Protein AF-A0A6V8NYN4-F1 (afdb_monomer_lite)

pLDDT: mean 95.5, std 3.76, range [72.06, 98.56]

Sequence (202 aa):
TLNSMEKDVPVEEIAAGVKRVAEAVNVPVVVFGLGEKEKDAAVLPVVAKMCSGLNLLIGPILKENHQEIATVALEHGHAIIAQISMDINLAKDLNIRLGKYFPVDRVIIDPLTCVAGYGLEYAYSTMERIRLAAIVHDDKTLQSPLIAKVGKEAWKTKEAIQDVGKGIVWEAATAFSLLLSGADIVTMRHPESLQRVKAMIS

Organism: NCBI:txid2754717

Foldseek 3Di:
DQCCLVPPDDLLVSLVVLLVVLVVDPDAAEEEDDPDQPSCLVRQLSNLVSNAPSQHEYDDAEPVNNVSNQVSNVVRNYAYEDEAQLDPVRLLVSLVVCVVPHDSQRYEYEPDADFPPGCLVSNLVSLLVLVCCCPVVVPPSSVHAYEHAQAVRLCVDPQCVVDVVSSLVRSLVSQLSNVVSGHPYYDHDDVSSVVSNVVVVD

InterPro domains:
  IPR011005 Dihydropteroate synthase-like superfamily [G3DSA:3.20.20.20] (1-202)
  IPR011005 Dihydropteroate synthase-like superfamily [SSF51717] (12-136)
  IPR016041 CO dehydrogenase/acetyl-CoA synthase delta subunit, TIM barrel [PF03599] (9-191)
  IPR051069 Acetyl-CoA decarbonylase/synthase complex subunit [PTHR36214] (8-199)

Structure (mmCIF, N/CA/C/O backbone):
data_AF-A0A6V8NYN4-F1
#
_entry.id   AF-A0A6V8NYN4-F1
#
loop_
_atom_site.group_PDB
_atom_site.id
_atom_site.type_symbol
_atom_site.label_atom_id
_atom_site.label_alt_id
_atom_site.label_comp_id
_atom_site.label_asym_id
_atom_site.label_entity_id
_atom_site.label_seq_id
_atom_site.pdbx_PDB_ins_code
_atom_site.Cartn_x
_atom_site.Cartn_y
_atom_site.Cartn_z
_atom_site.occupancy
_atom_site.B_iso_or_equiv
_atom_site.auth_seq_id
_atom_site.auth_comp_id
_atom_site.auth_asym_id
_atom_site.auth_atom_id
_atom_site.pdbx_PDB_model_num
ATOM 1 N N . THR A 1 1 ? -0.450 3.960 -8.756 1.00 82.50 1 THR A N 1
ATOM 2 C CA . THR A 1 1 ? 0.295 5.125 -8.239 1.00 82.50 1 THR A CA 1
ATOM 3 C C . THR A 1 1 ? 0.038 6.329 -9.113 1.00 82.50 1 THR A C 1
ATOM 5 O O . THR A 1 1 ? 0.122 6.193 -10.329 1.00 82.50 1 THR A O 1
ATOM 8 N N . LEU A 1 2 ? -0.262 7.477 -8.514 1.00 87.00 2 LEU A N 1
ATOM 9 C CA . LEU A 1 2 ? -0.599 8.732 -9.183 1.00 87.00 2 LEU A CA 1
ATOM 10 C C . LEU A 1 2 ? 0.661 9.494 -9.622 1.00 87.00 2 LEU A C 1
ATOM 12 O O . LEU A 1 2 ? 0.954 10.574 -9.128 1.00 87.00 2 LEU A O 1
ATOM 16 N N . ASN A 1 3 ? 1.421 8.950 -10.577 1.00 84.31 3 ASN A N 1
ATOM 17 C CA . ASN A 1 3 ? 2.614 9.638 -11.104 1.00 84.31 3 ASN A CA 1
ATOM 18 C C . ASN A 1 3 ? 2.276 10.984 -11.786 1.00 84.31 3 ASN A C 1
ATOM 20 O O . ASN A 1 3 ? 3.162 11.794 -12.023 1.00 84.31 3 ASN A O 1
ATOM 24 N N . SER A 1 4 ? 1.005 11.242 -12.115 1.00 72.06 4 SER A N 1
ATOM 25 C CA . SER A 1 4 ? 0.540 12.550 -12.595 1.00 72.06 4 SER A CA 1
ATOM 26 C C . SER A 1 4 ? 0.748 13.672 -11.577 1.00 72.06 4 SER A C 1
ATOM 28 O O . SER A 1 4 ? 0.829 14.815 -11.992 1.00 72.06 4 SER A O 1
ATOM 30 N N . MET A 1 5 ? 0.890 13.356 -10.284 1.00 83.56 5 MET A N 1
ATOM 31 C CA . MET A 1 5 ? 1.208 14.322 -9.223 1.00 83.56 5 MET A CA 1
ATOM 32 C C . MET A 1 5 ? 2.648 14.859 -9.294 1.00 83.56 5 MET A C 1
ATOM 34 O O . MET A 1 5 ? 2.973 15.838 -8.633 1.00 83.56 5 MET A O 1
ATOM 38 N N . GLU A 1 6 ? 3.531 14.212 -10.063 1.00 79.12 6 GLU A N 1
ATOM 39 C CA . GLU A 1 6 ? 4.882 14.720 -10.357 1.00 79.12 6 GLU A CA 1
ATOM 40 C C . GLU A 1 6 ? 4.869 15.739 -11.511 1.00 79.12 6 GLU A C 1
ATOM 42 O O . GLU A 1 6 ? 5.901 16.309 -11.852 1.00 79.12 6 GLU A O 1
ATOM 47 N N . LYS A 1 7 ? 3.705 15.945 -12.134 1.00 80.50 7 LYS A N 1
ATOM 48 C CA . LYS A 1 7 ? 3.470 16.894 -13.220 1.00 80.50 7 LYS A CA 1
ATOM 49 C C . LYS A 1 7 ? 2.516 17.977 -12.714 1.00 80.50 7 LYS A C 1
ATOM 51 O O . LYS A 1 7 ? 1.724 17.714 -11.813 1.00 80.50 7 LYS A O 1
ATOM 56 N N . ASP A 1 8 ? 2.523 19.148 -13.345 1.00 83.50 8 ASP A N 1
ATOM 57 C CA . ASP A 1 8 ? 1.596 20.252 -13.038 1.00 83.50 8 ASP A CA 1
ATOM 58 C C . ASP A 1 8 ? 0.170 19.979 -13.568 1.00 83.50 8 ASP A C 1
ATOM 60 O O . ASP A 1 8 ? -0.433 20.796 -14.262 1.00 83.50 8 ASP A O 1
ATOM 64 N N . VAL A 1 9 ? -0.362 18.782 -13.302 1.00 90.19 9 VAL A N 1
ATOM 65 C CA . VAL A 1 9 ? -1.726 18.381 -13.662 1.00 90.19 9 VAL A CA 1
ATOM 66 C C . VAL A 1 9 ? -2.675 18.828 -12.544 1.00 90.19 9 VAL A C 1
ATOM 68 O O . VAL A 1 9 ? -2.411 18.512 -11.381 1.00 90.19 9 VAL A O 1
ATOM 71 N N . PRO A 1 10 ? -3.790 19.516 -12.856 1.00 94.31 10 PRO A N 1
ATOM 72 C CA . PRO A 1 10 ? -4.772 19.929 -11.856 1.00 94.31 10 PRO A CA 1
ATOM 73 C C . PRO A 1 10 ? -5.309 18.756 -11.028 1.00 94.31 10 PRO A C 1
ATOM 75 O O . PRO A 1 10 ? -5.573 17.671 -11.554 1.00 94.31 10 PRO A O 1
ATOM 78 N N . VAL A 1 11 ? -5.523 18.978 -9.731 1.00 95.12 11 VAL A N 1
ATOM 79 C CA . VAL A 1 11 ? -5.952 17.935 -8.782 1.00 95.12 11 VAL A CA 1
ATOM 80 C C . VAL A 1 11 ? -7.276 17.292 -9.206 1.00 95.12 11 VAL A C 1
ATOM 82 O O . VAL A 1 11 ? -7.437 16.072 -9.137 1.00 95.12 11 VAL A O 1
ATOM 85 N N . GLU A 1 12 ? -8.209 18.094 -9.707 1.00 95.88 12 GLU A N 1
ATOM 86 C CA . GLU A 1 12 ? -9.513 17.655 -10.196 1.00 95.88 12 GLU A CA 1
ATOM 87 C C . GLU A 1 12 ? -9.386 16.745 -11.420 1.00 95.88 12 GLU A C 1
ATOM 89 O O . GLU A 1 12 ? -10.145 15.785 -11.557 1.00 95.88 12 GLU A O 1
ATOM 94 N N . GLU A 1 13 ? -8.408 17.002 -12.292 1.00 96.00 13 GLU A N 1
ATOM 95 C CA . GLU A 1 13 ? -8.138 16.158 -13.455 1.00 96.00 13 GLU A CA 1
ATOM 96 C C . GLU A 1 13 ? -7.560 14.804 -13.024 1.00 96.00 13 GLU A C 1
ATOM 98 O O . GLU A 1 13 ? -7.972 13.758 -13.538 1.00 96.00 13 GLU A O 1
ATOM 103 N N . ILE A 1 14 ? -6.671 14.799 -12.022 1.00 95.88 14 ILE A N 1
ATOM 104 C CA . ILE A 1 14 ? -6.152 13.564 -11.419 1.00 95.88 14 ILE A CA 1
ATOM 105 C C . ILE A 1 14 ? -7.307 12.746 -10.828 1.00 95.88 14 ILE A C 1
ATOM 107 O O . ILE A 1 14 ? -7.437 11.557 -11.134 1.00 95.88 14 ILE A O 1
ATOM 111 N N . ALA A 1 15 ? -8.178 13.374 -10.034 1.00 97.06 15 ALA A N 1
ATOM 112 C CA . ALA A 1 15 ? -9.335 12.718 -9.429 1.00 97.06 15 ALA A CA 1
ATOM 113 C C . ALA A 1 15 ? -10.321 12.179 -10.479 1.00 97.06 15 ALA A C 1
ATOM 115 O O . ALA A 1 15 ? -10.773 11.036 -10.370 1.00 97.06 15 ALA A O 1
ATOM 116 N N . ALA A 1 16 ? -10.584 12.940 -11.545 1.00 97.44 16 ALA A N 1
ATOM 117 C CA . ALA A 1 16 ? -11.429 12.495 -12.651 1.00 97.44 16 ALA A CA 1
ATOM 118 C C . ALA A 1 16 ? -10.808 11.306 -13.399 1.00 97.44 16 ALA A C 1
ATOM 120 O O . ALA A 1 16 ? -11.515 10.391 -13.826 1.00 97.44 16 ALA A O 1
ATOM 121 N N . GLY A 1 17 ? -9.480 11.281 -13.542 1.00 97.25 17 GLY A N 1
ATOM 122 C CA . GLY A 1 17 ? -8.742 10.133 -14.061 1.00 97.25 17 GLY A CA 1
ATOM 123 C C . GLY A 1 17 ? -8.937 8.878 -13.210 1.00 97.25 17 GLY A C 1
ATOM 124 O O . GLY A 1 17 ? -9.256 7.821 -13.753 1.00 97.25 17 GLY A O 1
ATOM 125 N N . VAL A 1 18 ? -8.810 9.001 -11.885 1.00 97.69 18 VAL A N 1
ATOM 126 C CA . VAL A 1 18 ? -9.034 7.885 -10.953 1.00 97.69 18 VAL A CA 1
ATOM 127 C C . VAL A 1 18 ? -10.463 7.367 -11.048 1.00 97.69 18 VAL A C 1
ATOM 129 O O . VAL A 1 18 ? -10.653 6.162 -11.200 1.00 97.69 18 VAL A O 1
ATOM 132 N N . LYS A 1 19 ? -11.456 8.262 -11.022 1.00 97.94 19 LYS A N 1
ATOM 133 C CA . LYS A 1 19 ? -12.869 7.885 -11.116 1.00 97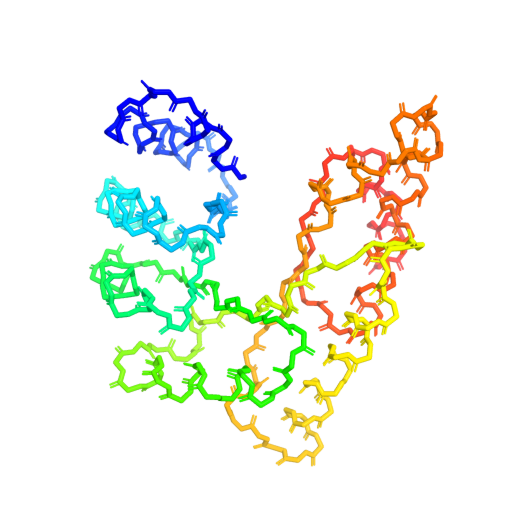.94 19 LYS A CA 1
ATOM 134 C C . LYS A 1 19 ? -13.165 7.111 -12.398 1.00 97.94 19 LYS A C 1
ATOM 136 O O . LYS A 1 19 ? -13.749 6.036 -12.330 1.00 97.94 19 LYS A O 1
ATOM 141 N N . ARG A 1 20 ? -12.685 7.602 -13.548 1.00 98.06 20 ARG A N 1
ATOM 142 C CA . ARG A 1 20 ? -12.846 6.906 -14.835 1.00 98.06 20 ARG A CA 1
ATOM 143 C C . ARG A 1 20 ? -12.284 5.488 -14.802 1.00 98.06 20 ARG A C 1
ATOM 145 O O . ARG A 1 20 ? -12.909 4.586 -15.342 1.00 98.06 20 ARG A O 1
ATOM 152 N N . VAL A 1 21 ? -11.115 5.284 -14.190 1.00 97.44 21 VAL A N 1
ATOM 153 C CA . VAL A 1 21 ? -10.529 3.941 -14.057 1.00 97.44 21 VAL A CA 1
ATOM 154 C C . VAL A 1 21 ? -11.367 3.075 -13.121 1.00 97.44 21 VAL A C 1
ATOM 156 O O . VAL A 1 21 ? -11.656 1.936 -13.470 1.00 97.44 21 VAL A O 1
ATOM 159 N N . ALA A 1 22 ? -11.771 3.607 -11.966 1.00 97.56 22 ALA A N 1
ATOM 160 C CA . ALA A 1 22 ? -12.555 2.876 -10.975 1.00 97.56 22 ALA A CA 1
ATOM 161 C C . ALA A 1 22 ? -13.931 2.439 -11.499 1.00 97.56 22 ALA A C 1
ATOM 163 O O . ALA A 1 22 ? -14.360 1.331 -11.209 1.00 97.56 22 ALA A O 1
ATOM 164 N N . GLU A 1 23 ? -14.592 3.268 -12.309 1.00 97.38 23 GLU A N 1
ATOM 165 C CA . GLU A 1 23 ? -15.882 2.942 -12.932 1.00 97.38 23 GLU A CA 1
ATOM 166 C C . GLU A 1 23 ? -15.749 2.006 -14.147 1.00 97.38 23 GLU A C 1
ATOM 168 O O . GLU A 1 23 ? -16.717 1.355 -14.532 1.00 97.38 23 GLU A O 1
ATOM 173 N N . ALA A 1 24 ? -14.564 1.917 -14.760 1.00 98.12 24 ALA A N 1
ATOM 174 C CA . ALA A 1 24 ? -14.334 1.103 -15.956 1.00 98.12 24 ALA A CA 1
ATOM 175 C C . ALA A 1 24 ? -13.976 -0.364 -15.662 1.00 98.12 24 ALA A C 1
ATOM 177 O O . ALA A 1 24 ? -13.947 -1.178 -16.588 1.00 98.12 24 ALA A O 1
ATOM 178 N N . VAL A 1 25 ? -13.661 -0.714 -14.411 1.00 97.38 25 VAL A N 1
ATOM 179 C CA . VAL A 1 25 ? -13.199 -2.057 -14.036 1.00 97.38 25 VAL A CA 1
ATOM 180 C C . VAL A 1 25 ? -14.121 -2.708 -13.009 1.00 97.38 25 VAL A C 1
ATOM 182 O O . VAL A 1 25 ? -14.611 -2.065 -12.092 1.00 97.38 25 VAL A O 1
ATOM 185 N N . ASN A 1 26 ? -14.299 -4.025 -13.120 1.00 96.31 26 ASN A N 1
ATOM 186 C CA . ASN A 1 26 ? -15.135 -4.815 -12.204 1.00 96.31 26 ASN A CA 1
ATOM 187 C C . ASN A 1 26 ? -14.339 -5.418 -11.032 1.00 96.31 26 ASN A C 1
ATOM 189 O O . ASN A 1 26 ? -14.714 -6.453 -10.485 1.00 96.31 26 ASN A O 1
ATOM 193 N N . VAL A 1 27 ? -13.196 -4.825 -10.687 1.00 96.81 27 VAL A N 1
ATOM 194 C CA . VAL A 1 27 ? -12.309 -5.291 -9.611 1.00 96.81 27 VAL A CA 1
ATOM 195 C C . VAL A 1 27 ? -12.020 -4.146 -8.641 1.00 96.81 27 VAL A C 1
ATOM 197 O O . VAL A 1 27 ? -12.057 -2.989 -9.059 1.00 96.81 27 VAL A O 1
ATOM 200 N N . PRO A 1 28 ? -11.699 -4.429 -7.363 1.00 96.00 28 PRO A N 1
ATOM 201 C CA . PRO A 1 28 ? -11.307 -3.389 -6.418 1.00 96.00 28 PRO A CA 1
ATOM 202 C C . PRO A 1 28 ? -10.108 -2.577 -6.920 1.00 96.00 28 PRO A C 1
ATOM 204 O O . PRO A 1 28 ? -9.163 -3.130 -7.489 1.00 96.00 28 PRO A O 1
ATOM 207 N N . VAL A 1 29 ? -10.129 -1.266 -6.671 1.00 98.06 29 VAL A N 1
ATOM 208 C CA . VAL A 1 29 ? -9.075 -0.347 -7.111 1.00 98.06 29 VAL A CA 1
ATOM 209 C C . VAL A 1 29 ? -8.309 0.209 -5.919 1.00 98.06 29 VAL A C 1
ATOM 211 O O . VAL A 1 29 ? -8.880 0.752 -4.972 1.00 98.06 29 VAL A O 1
ATOM 214 N N . VAL A 1 30 ? -6.984 0.096 -6.009 1.00 98.00 30 VAL A N 1
ATOM 215 C CA . VAL A 1 30 ? -6.042 0.675 -5.052 1.00 98.00 30 VAL A CA 1
ATOM 216 C C . VAL A 1 30 ? -5.463 1.962 -5.629 1.00 98.00 30 VAL A C 1
ATOM 218 O O . VAL A 1 30 ? -4.844 1.961 -6.698 1.00 98.00 30 VAL A O 1
ATOM 221 N N . VAL A 1 31 ? -5.620 3.062 -4.899 1.00 97.81 31 VAL A N 1
ATOM 222 C CA . VAL A 1 31 ? -5.061 4.367 -5.243 1.00 97.81 31 VAL A CA 1
ATOM 223 C C . VAL A 1 31 ? -3.893 4.662 -4.318 1.00 97.81 31 VAL A C 1
ATOM 225 O O . VAL A 1 31 ? -4.050 4.785 -3.109 1.00 97.81 31 VAL A O 1
ATOM 228 N N . PHE A 1 32 ? -2.714 4.801 -4.920 1.00 95.44 32 PHE A N 1
ATOM 229 C CA . PHE A 1 32 ? -1.491 5.201 -4.231 1.00 95.44 32 PHE A CA 1
ATOM 230 C C . PHE A 1 32 ? -1.056 6.591 -4.696 1.00 95.44 32 PHE A C 1
ATOM 232 O O . PHE A 1 32 ? -0.787 6.755 -5.889 1.00 95.44 32 PHE A O 1
ATOM 239 N N . GLY A 1 33 ? -0.926 7.541 -3.776 1.00 94.62 33 GLY A N 1
ATOM 240 C CA . GLY A 1 33 ? -0.219 8.807 -3.946 1.00 94.62 33 GLY A CA 1
ATOM 241 C C . GLY A 1 33 ? 1.299 8.622 -4.047 1.00 94.62 33 GLY A C 1
ATOM 242 O O . GLY A 1 33 ? 1.790 7.541 -4.405 1.00 94.62 33 GLY A O 1
ATOM 243 N N . LEU A 1 34 ? 2.051 9.681 -3.759 1.00 91.56 34 LEU A N 1
ATOM 244 C CA . LEU A 1 34 ? 3.508 9.707 -3.902 1.00 91.56 34 LEU A CA 1
ATOM 245 C C . LEU A 1 34 ? 4.265 9.312 -2.627 1.00 91.56 34 LEU A C 1
ATOM 247 O O . LEU A 1 34 ? 5.407 8.868 -2.741 1.00 91.56 34 LEU A O 1
ATOM 251 N N . GLY A 1 35 ? 3.642 9.391 -1.449 1.00 89.88 35 GLY A N 1
ATOM 252 C CA . GLY A 1 35 ? 4.340 9.314 -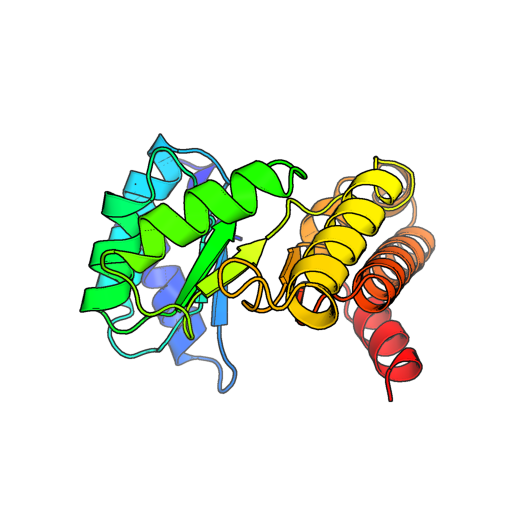0.160 1.00 89.88 35 GLY A CA 1
ATOM 253 C C . GLY A 1 35 ? 4.908 10.662 0.283 1.00 89.88 35 GLY A C 1
ATOM 254 O O . GLY A 1 35 ? 5.808 10.707 1.115 1.00 89.88 35 GLY A O 1
ATOM 255 N N . GLU A 1 36 ? 4.404 11.759 -0.283 1.00 92.00 36 GLU A N 1
ATOM 256 C CA . GLU A 1 36 ? 4.823 13.121 0.034 1.00 92.00 36 GLU A CA 1
ATOM 257 C C . GLU A 1 36 ? 3.688 13.826 0.769 1.00 92.00 36 GLU A C 1
ATOM 259 O O . GLU A 1 36 ? 2.628 14.068 0.190 1.00 92.00 36 GLU A O 1
ATOM 264 N N . LYS A 1 37 ? 3.925 14.181 2.039 1.00 92.56 37 LYS A N 1
ATOM 265 C CA . LYS A 1 37 ? 2.903 14.693 2.964 1.00 92.56 37 LYS A CA 1
ATOM 266 C C . LYS A 1 37 ? 1.967 15.724 2.326 1.00 92.56 37 LYS A C 1
ATOM 268 O O . LYS A 1 37 ? 0.755 15.546 2.377 1.00 92.56 37 LYS A O 1
ATOM 273 N N . GLU A 1 38 ? 2.538 16.791 1.770 1.00 92.94 38 GLU A N 1
ATOM 274 C CA . GLU A 1 38 ? 1.802 17.955 1.264 1.00 92.94 38 GLU A CA 1
ATOM 275 C C . GLU A 1 38 ? 1.061 17.647 -0.039 1.00 92.94 38 GLU A C 1
ATOM 277 O O . GLU A 1 38 ? -0.108 17.998 -0.185 1.00 92.94 38 GLU A O 1
ATOM 282 N N . LYS A 1 39 ? 1.703 16.931 -0.970 1.00 92.81 39 LYS A N 1
ATOM 283 C CA . LYS A 1 39 ? 1.072 16.569 -2.246 1.00 92.81 39 LYS A CA 1
ATOM 284 C C . LYS A 1 39 ? -0.052 15.558 -2.052 1.00 92.81 39 LYS A C 1
ATOM 286 O O . LYS A 1 39 ? -1.103 15.684 -2.674 1.00 92.81 39 LYS A O 1
ATOM 291 N N . ASP A 1 40 ? 0.150 14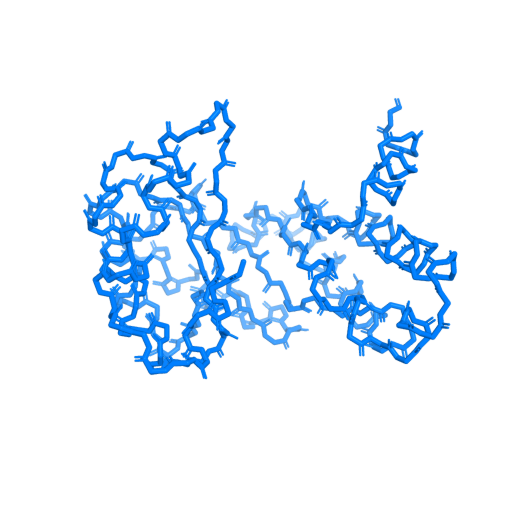.569 -1.186 1.00 96.12 40 ASP A N 1
ATOM 292 C CA . ASP A 1 40 ? -0.871 13.563 -0.900 1.00 96.12 40 ASP A CA 1
ATOM 293 C C . ASP A 1 40 ? -2.061 14.176 -0.151 1.00 96.12 40 ASP A C 1
ATOM 295 O O . ASP A 1 40 ? -3.203 13.861 -0.481 1.00 96.12 40 ASP A O 1
ATOM 299 N N . ALA A 1 41 ? -1.813 15.102 0.783 1.00 95.88 41 ALA A N 1
ATOM 300 C CA . ALA A 1 41 ? -2.864 15.864 1.459 1.00 95.88 41 ALA A CA 1
ATOM 301 C C . ALA A 1 41 ? -3.685 16.726 0.485 1.00 95.88 41 ALA A C 1
ATOM 303 O O . ALA A 1 41 ? -4.902 16.797 0.608 1.00 95.88 41 ALA A O 1
ATOM 304 N N . ALA A 1 42 ? -3.054 17.306 -0.539 1.00 95.19 42 ALA A N 1
ATOM 305 C CA . ALA A 1 42 ? -3.770 18.074 -1.554 1.00 95.19 42 ALA A CA 1
ATOM 306 C C . ALA A 1 42 ? -4.637 17.195 -2.479 1.00 95.19 42 ALA A C 1
ATOM 308 O O . ALA A 1 42 ? -5.711 17.617 -2.903 1.00 95.19 42 ALA A O 1
ATOM 309 N N . VAL A 1 43 ? -4.182 15.981 -2.814 1.00 97.19 43 VAL A N 1
ATOM 310 C CA . VAL A 1 43 ? -4.793 15.165 -3.881 1.00 97.19 43 VAL A CA 1
ATOM 311 C C . VAL A 1 43 ? -5.741 14.088 -3.359 1.00 97.19 43 VAL A C 1
ATOM 313 O O . VAL A 1 43 ? -6.841 13.925 -3.893 1.00 97.19 43 VAL A O 1
ATOM 316 N N . LEU A 1 44 ? -5.347 13.329 -2.335 1.00 98.06 44 LEU A N 1
ATOM 317 C CA . LEU A 1 44 ? -6.097 12.147 -1.899 1.00 98.06 44 LEU A CA 1
ATOM 318 C C . LEU A 1 44 ? -7.502 12.466 -1.350 1.00 98.06 44 LEU A C 1
ATOM 320 O O . LEU A 1 44 ? -8.423 11.716 -1.683 1.00 98.06 44 LEU A O 1
ATOM 324 N N . PRO A 1 45 ? -7.740 13.570 -0.610 1.00 98.31 45 PRO A N 1
ATOM 325 C CA . PRO A 1 45 ? -9.091 13.973 -0.215 1.00 98.31 45 PRO A CA 1
ATOM 326 C C . PRO A 1 45 ? -10.011 14.276 -1.406 1.00 98.31 45 PRO A C 1
ATOM 328 O O . PRO A 1 45 ? -11.178 13.882 -1.410 1.00 98.31 45 PRO A O 1
ATOM 331 N N . VAL A 1 46 ? -9.492 14.928 -2.453 1.00 98.25 46 VAL A N 1
ATOM 332 C CA . VAL A 1 46 ? -10.271 15.235 -3.665 1.00 98.25 46 VAL A CA 1
ATOM 333 C C . VAL A 1 46 ? -10.619 13.953 -4.419 1.00 98.25 46 VAL A C 1
ATOM 335 O O . VAL A 1 46 ? -11.759 13.783 -4.858 1.00 98.25 46 VAL A O 1
ATOM 338 N N . VAL A 1 47 ? -9.668 13.017 -4.511 1.00 98.31 47 VAL A N 1
ATOM 339 C CA . VAL A 1 47 ? -9.903 11.684 -5.081 1.00 98.31 47 VAL A CA 1
ATOM 340 C C . VAL A 1 47 ? -10.987 10.937 -4.300 1.00 98.31 47 VAL A C 1
ATOM 342 O O . VAL A 1 47 ? -11.929 10.438 -4.918 1.00 98.31 47 VAL A O 1
ATOM 345 N N . ALA A 1 48 ? -10.886 10.894 -2.968 1.00 98.38 48 ALA A N 1
ATOM 346 C CA . ALA A 1 48 ? -11.867 10.251 -2.093 1.00 98.38 48 ALA A CA 1
ATOM 347 C C . ALA A 1 48 ? -13.273 10.837 -2.301 1.00 98.38 48 ALA A C 1
ATOM 349 O O . ALA A 1 48 ? -14.222 10.113 -2.591 1.00 98.38 48 ALA A O 1
ATOM 350 N N . LYS A 1 49 ? -13.404 12.166 -2.271 1.00 98.44 49 LYS A N 1
ATOM 351 C CA . LYS A 1 49 ? -14.688 12.841 -2.492 1.00 98.44 49 LYS A CA 1
ATOM 352 C C . LYS A 1 49 ? -15.291 12.543 -3.862 1.00 98.44 49 LYS A C 1
ATOM 354 O O . LYS A 1 49 ? -16.485 12.270 -3.973 1.00 98.44 49 LYS A O 1
ATOM 359 N N . MET A 1 50 ? -14.483 12.595 -4.919 1.00 98.31 50 MET A N 1
ATOM 360 C CA . MET A 1 50 ? -14.966 12.374 -6.283 1.00 98.31 50 MET A CA 1
ATOM 361 C C . MET A 1 50 ? -15.383 10.917 -6.533 1.00 98.31 50 MET A C 1
ATOM 363 O O . MET A 1 50 ? -16.302 10.665 -7.317 1.00 98.31 50 MET A O 1
ATOM 367 N N . CYS A 1 51 ? -14.732 9.976 -5.848 1.00 98.06 51 CYS A N 1
ATOM 368 C CA . CYS A 1 51 ? -14.966 8.538 -5.957 1.00 98.06 51 CYS A CA 1
ATOM 369 C C . CYS A 1 51 ? -15.904 7.988 -4.869 1.00 98.06 51 CYS A C 1
ATOM 371 O O . CYS A 1 51 ? -15.917 6.780 -4.636 1.00 98.06 51 CYS A O 1
ATOM 373 N N . SER A 1 52 ? -16.684 8.851 -4.211 1.00 98.31 52 SER A N 1
ATOM 374 C CA . SER A 1 52 ? -17.561 8.485 -3.096 1.00 98.31 52 SER A CA 1
ATOM 375 C C . SER A 1 52 ? -18.403 7.240 -3.378 1.00 98.31 52 SER A C 1
ATOM 377 O O . SER A 1 52 ? -19.073 7.148 -4.406 1.00 98.31 52 SER A O 1
ATOM 379 N N . GLY A 1 53 ? -18.398 6.291 -2.441 1.00 95.94 53 GLY A N 1
ATOM 380 C CA . GLY A 1 53 ? -19.168 5.047 -2.539 1.00 95.94 53 GLY A CA 1
ATOM 381 C C . GLY A 1 53 ? -18.531 3.943 -3.392 1.00 95.94 53 GLY A C 1
ATOM 382 O O . GLY A 1 53 ? -19.016 2.817 -3.356 1.00 95.94 53 GLY A O 1
ATOM 383 N N . LEU A 1 54 ? -17.418 4.204 -4.091 1.00 97.38 54 LEU A N 1
ATOM 384 C CA . LEU A 1 54 ? -16.708 3.182 -4.880 1.00 97.38 54 LEU A CA 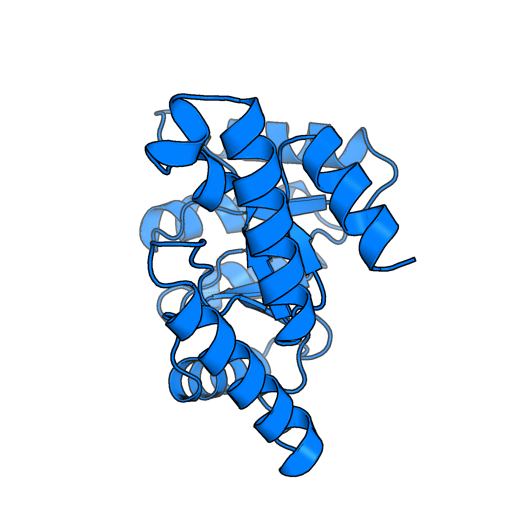1
ATOM 385 C C . LEU A 1 54 ? -15.825 2.246 -4.034 1.00 97.38 54 LEU A C 1
ATOM 387 O O . LEU A 1 54 ? -15.181 1.356 -4.581 1.00 97.38 54 LEU A O 1
ATOM 391 N N . ASN A 1 55 ? -15.762 2.451 -2.711 1.00 97.25 55 ASN A N 1
ATOM 392 C CA . ASN A 1 55 ? -14.994 1.630 -1.764 1.00 97.25 55 ASN A CA 1
ATOM 393 C C . ASN A 1 55 ? -13.535 1.365 -2.196 1.00 97.25 55 ASN A C 1
ATOM 395 O O . ASN A 1 55 ? -13.023 0.251 -2.113 1.00 97.25 55 ASN A O 1
ATOM 399 N N . LEU A 1 56 ? -12.865 2.414 -2.676 1.00 98.38 56 LEU A N 1
ATOM 400 C CA . LEU A 1 56 ? -11.434 2.391 -2.975 1.00 98.38 56 LEU A CA 1
ATOM 401 C C . LEU A 1 56 ? -10.586 2.075 -1.736 1.00 98.38 56 LEU A C 1
ATOM 403 O O . LEU A 1 56 ? -10.970 2.395 -0.609 1.00 98.38 56 LEU A O 1
ATOM 407 N N . LEU A 1 57 ? -9.390 1.537 -1.979 1.00 98.50 57 LEU A N 1
ATOM 408 C CA . LEU A 1 57 ? -8.306 1.491 -1.001 1.00 98.50 57 LEU A CA 1
ATOM 409 C C . LEU A 1 57 ? -7.327 2.641 -1.282 1.00 98.50 57 LEU A C 1
ATOM 411 O O . LEU A 1 57 ? -6.677 2.644 -2.328 1.00 98.50 57 LEU A O 1
ATOM 415 N N . ILE A 1 58 ? -7.234 3.616 -0.377 1.00 98.44 58 ILE A N 1
ATOM 416 C CA . ILE A 1 58 ? -6.519 4.882 -0.599 1.00 98.44 58 ILE A CA 1
ATOM 417 C C . ILE A 1 58 ? -5.303 5.001 0.323 1.00 98.44 58 ILE A C 1
ATOM 419 O O . ILE A 1 58 ? -5.394 4.831 1.534 1.00 98.44 58 ILE A O 1
ATOM 423 N N . GLY A 1 59 ? -4.157 5.370 -0.235 1.00 96.81 59 GLY A N 1
ATOM 424 C CA . GLY A 1 59 ? -2.994 5.781 0.543 1.00 96.81 59 GLY A CA 1
ATOM 425 C C . GLY A 1 59 ? -1.904 6.390 -0.330 1.00 96.81 59 GLY A C 1
ATOM 426 O O . GLY A 1 59 ? -2.170 6.701 -1.488 1.00 96.81 59 GLY A O 1
ATOM 427 N N . PRO A 1 60 ? -0.675 6.551 0.176 1.00 96.81 60 PRO A N 1
ATOM 428 C CA . PRO A 1 60 ? -0.285 6.260 1.552 1.00 96.81 60 PRO A CA 1
ATOM 429 C C . PRO A 1 60 ? -0.822 7.314 2.530 1.00 96.81 60 PRO A C 1
ATOM 431 O O . PRO A 1 60 ? -0.889 8.499 2.213 1.00 96.81 60 PRO A O 1
ATOM 434 N N . ILE A 1 61 ? -1.184 6.872 3.730 1.00 97.50 61 ILE A N 1
ATOM 435 C CA . ILE A 1 61 ? -1.491 7.735 4.868 1.00 97.50 61 ILE A CA 1
ATOM 436 C C . ILE A 1 61 ? -0.301 7.707 5.822 1.00 97.50 61 ILE A C 1
ATOM 438 O O . ILE A 1 61 ? 0.070 6.645 6.318 1.00 97.50 61 ILE A O 1
ATOM 442 N N . LEU A 1 62 ? 0.282 8.877 6.070 1.00 97.06 62 LEU A N 1
ATOM 443 C CA . LEU A 1 62 ? 1.445 9.067 6.931 1.00 97.06 62 LEU A CA 1
ATOM 444 C C . LEU A 1 62 ? 1.020 9.640 8.282 1.00 97.06 62 LEU A C 1
ATOM 446 O O . LEU A 1 62 ? -0.057 10.220 8.435 1.00 97.06 62 LEU A O 1
ATOM 450 N N . LYS A 1 63 ? 1.904 9.540 9.276 1.00 95.81 63 LYS A N 1
ATOM 451 C CA . LYS A 1 63 ? 1.663 10.065 10.627 1.00 95.81 63 LYS A CA 1
ATOM 452 C C . LYS A 1 63 ? 1.332 11.557 10.643 1.00 95.81 63 LYS A C 1
ATOM 454 O O . LYS A 1 63 ? 0.599 12.004 11.517 1.00 95.81 63 LYS A O 1
ATOM 459 N N . GLU A 1 64 ? 1.854 12.329 9.701 1.00 95.31 64 GLU A N 1
ATOM 460 C CA . GLU A 1 64 ? 1.736 13.785 9.675 1.00 95.31 64 GLU A CA 1
ATOM 461 C C . GLU A 1 64 ? 0.483 14.286 8.948 1.00 95.31 64 GLU A C 1
ATOM 463 O O . GLU A 1 64 ? 0.112 15.442 9.144 1.00 95.31 64 GLU A O 1
ATOM 468 N N . ASN A 1 65 ? -0.143 13.463 8.100 1.00 95.81 65 ASN A N 1
ATOM 469 C CA . ASN A 1 65 ? -1.331 13.823 7.310 1.00 95.81 65 ASN A CA 1
ATOM 470 C C . ASN A 1 65 ? -2.530 12.888 7.556 1.00 95.81 65 ASN A C 1
ATOM 472 O O . ASN A 1 65 ? -3.547 12.992 6.870 1.00 95.81 65 ASN A O 1
ATOM 476 N N . HIS A 1 66 ? -2.437 12.005 8.560 1.00 96.38 66 HIS A N 1
ATOM 477 C CA . HIS A 1 66 ? -3.442 10.974 8.799 1.00 96.38 66 HIS A CA 1
ATOM 478 C C . HIS A 1 66 ? -4.860 11.512 8.968 1.00 96.38 66 HIS A C 1
ATOM 480 O O . HIS A 1 66 ? -5.783 10.992 8.353 1.00 96.38 66 HIS A O 1
ATOM 486 N N . GLN A 1 67 ? -5.037 12.573 9.754 1.00 95.88 67 GLN A N 1
ATOM 487 C CA . GLN A 1 67 ? -6.360 13.101 10.064 1.00 95.88 67 GLN A CA 1
ATOM 488 C C . GLN A 1 67 ? -7.065 13.705 8.847 1.00 95.88 67 GLN A C 1
ATOM 490 O O . GLN A 1 67 ? -8.251 13.457 8.657 1.00 95.88 67 GLN A O 1
ATOM 495 N N . GLU A 1 68 ? -6.350 14.455 8.012 1.00 95.25 68 GLU A N 1
ATOM 496 C CA . GLU A 1 68 ? -6.920 15.111 6.832 1.00 95.25 68 GLU A CA 1
ATOM 497 C C . GLU A 1 68 ? -7.399 14.090 5.795 1.00 95.25 68 GLU A C 1
ATOM 499 O O . GLU A 1 68 ? -8.535 14.150 5.331 1.00 95.25 68 GLU A O 1
ATOM 504 N N . ILE A 1 69 ? -6.562 13.098 5.485 1.00 97.75 69 ILE A N 1
ATOM 505 C CA . ILE A 1 69 ? -6.853 12.124 4.429 1.00 97.75 69 ILE A CA 1
ATOM 506 C C . ILE A 1 69 ? -7.844 11.064 4.921 1.00 97.75 69 ILE A C 1
ATOM 508 O O . ILE A 1 69 ? -8.808 10.747 4.223 1.00 97.75 69 ILE A O 1
ATOM 512 N N . ALA A 1 70 ? -7.641 10.521 6.126 1.00 97.88 70 ALA A N 1
ATOM 513 C CA . ALA A 1 70 ? -8.466 9.425 6.629 1.00 97.88 70 ALA A CA 1
ATOM 514 C C . ALA A 1 70 ? -9.894 9.871 6.974 1.00 97.88 70 ALA A C 1
ATOM 516 O O . ALA A 1 70 ? -10.821 9.091 6.779 1.00 97.88 70 ALA A O 1
ATOM 517 N N . THR A 1 71 ? -10.103 11.113 7.431 1.00 97.94 71 THR A N 1
ATOM 518 C CA . THR A 1 71 ? -11.462 11.622 7.703 1.00 97.94 71 THR A CA 1
ATOM 519 C C . THR A 1 71 ? -12.290 11.657 6.422 1.00 97.94 71 THR A C 1
ATOM 521 O O . THR A 1 71 ? -13.375 11.084 6.373 1.00 97.94 71 THR A O 1
ATOM 524 N N . VAL A 1 72 ? -11.740 12.225 5.346 1.00 98.19 72 VAL A N 1
ATOM 525 C CA . VAL A 1 72 ? -12.436 12.309 4.053 1.00 98.19 72 VAL A CA 1
ATOM 526 C C . VAL A 1 72 ? -12.611 10.921 3.431 1.00 98.19 72 VAL A C 1
ATOM 528 O O . VAL A 1 72 ? -13.668 10.611 2.883 1.00 98.19 72 VAL A O 1
ATOM 531 N N . ALA A 1 73 ? -11.615 10.038 3.561 1.00 98.38 73 ALA A N 1
ATOM 532 C CA . ALA A 1 73 ? -11.752 8.646 3.140 1.00 98.38 73 ALA A CA 1
ATOM 533 C C . ALA A 1 73 ? -12.906 7.936 3.873 1.00 98.38 73 ALA A C 1
ATOM 535 O O . ALA A 1 73 ? -13.673 7.214 3.237 1.00 98.38 73 ALA A O 1
ATOM 536 N N . LEU A 1 74 ? -13.073 8.168 5.179 1.00 98.25 74 LEU A N 1
ATOM 537 C CA . LEU A 1 74 ? -14.161 7.590 5.968 1.00 98.25 74 LEU A CA 1
ATOM 538 C C . LEU A 1 74 ? -15.527 8.119 5.525 1.00 98.25 74 LEU A C 1
ATOM 540 O O . LEU A 1 74 ? -16.423 7.321 5.251 1.00 98.25 74 LEU A O 1
ATOM 544 N N . GLU A 1 75 ? -15.662 9.444 5.424 1.00 98.38 75 GLU A N 1
ATOM 545 C CA . GLU A 1 75 ? -16.893 10.132 5.008 1.00 98.38 75 GLU A CA 1
ATOM 546 C C . GLU A 1 75 ? -17.404 9.631 3.652 1.00 98.38 75 GLU A C 1
ATOM 548 O O . GLU A 1 75 ? -18.607 9.465 3.454 1.00 98.38 75 GLU A O 1
ATOM 553 N N . HIS A 1 76 ? -16.484 9.332 2.734 1.00 98.50 76 HIS A N 1
ATOM 554 C CA . HIS A 1 76 ? -16.793 8.872 1.381 1.00 98.50 76 HIS A CA 1
ATOM 555 C C . HIS A 1 76 ? -16.775 7.347 1.209 1.00 98.50 76 HIS A C 1
ATOM 557 O O . HIS A 1 76 ? -16.961 6.831 0.102 1.00 98.50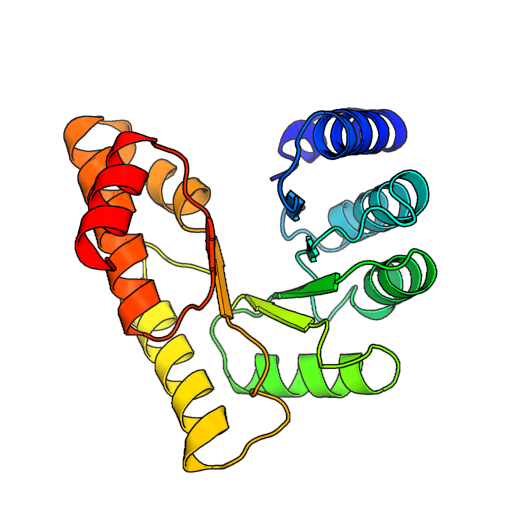 76 HIS A O 1
ATOM 563 N N . GLY A 1 77 ? -16.627 6.608 2.311 1.00 98.00 77 GLY A N 1
ATOM 564 C CA . GLY A 1 77 ? -16.788 5.162 2.328 1.00 98.00 77 GLY A CA 1
ATOM 565 C C . GLY A 1 77 ? -15.615 4.404 1.712 1.00 98.00 77 GLY A C 1
ATOM 566 O O . GLY A 1 77 ? -15.839 3.385 1.063 1.00 98.00 77 GLY A O 1
ATOM 567 N N . HIS A 1 78 ? -14.378 4.831 1.956 1.00 98.56 78 HIS A N 1
ATOM 568 C CA . HIS A 1 78 ? -13.143 4.186 1.495 1.00 98.56 78 HIS A CA 1
ATOM 569 C C . HIS A 1 78 ? -12.385 3.466 2.616 1.00 98.56 78 HIS A C 1
ATOM 571 O O . HIS A 1 78 ? -12.576 3.751 3.796 1.00 98.56 78 HIS A O 1
ATOM 577 N N . ALA A 1 79 ? -11.532 2.516 2.234 1.00 98.56 79 ALA A N 1
ATOM 578 C CA . ALA A 1 79 ? -10.516 1.921 3.098 1.00 98.56 79 ALA A CA 1
ATOM 579 C C . ALA A 1 79 ? -9.178 2.657 2.918 1.00 98.56 79 ALA A C 1
ATOM 581 O O . ALA A 1 79 ? -8.970 3.329 1.903 1.00 98.56 79 ALA A O 1
ATOM 582 N N . ILE A 1 80 ? -8.262 2.524 3.880 1.00 98.56 80 ILE A N 1
ATOM 583 C CA . ILE A 1 80 ? -6.998 3.274 3.883 1.00 98.56 80 ILE A CA 1
ATOM 584 C C . ILE A 1 80 ? -5.758 2.394 4.020 1.00 98.56 80 ILE A C 1
ATOM 586 O O . ILE A 1 80 ? -5.797 1.325 4.625 1.00 98.56 80 ILE A O 1
ATOM 590 N N . ILE A 1 81 ? -4.639 2.886 3.486 1.00 98.56 81 ILE A N 1
ATOM 591 C CA . ILE A 1 81 ? -3.312 2.283 3.630 1.00 98.56 81 ILE A CA 1
ATOM 592 C C . ILE A 1 81 ? -2.465 3.171 4.541 1.00 98.56 81 ILE A C 1
ATOM 594 O O . ILE A 1 81 ? -2.032 4.247 4.131 1.00 98.56 81 ILE A O 1
ATOM 598 N N . ALA A 1 82 ? -2.221 2.716 5.765 1.00 98.00 82 ALA A N 1
ATOM 599 C CA . ALA A 1 82 ? -1.348 3.357 6.738 1.00 98.00 82 ALA A CA 1
ATOM 600 C C . ALA A 1 82 ? 0.108 2.964 6.458 1.00 98.00 82 ALA A C 1
ATOM 602 O O . ALA A 1 82 ? 0.485 1.807 6.643 1.00 98.00 82 ALA A O 1
ATOM 603 N N . GLN A 1 83 ? 0.922 3.911 5.988 1.00 97.62 83 GLN A N 1
ATOM 604 C CA . GLN A 1 83 ? 2.314 3.651 5.627 1.00 97.62 83 GLN A CA 1
ATOM 605 C C . GLN A 1 83 ? 3.275 4.075 6.741 1.00 97.62 83 GLN A C 1
ATOM 607 O O . GLN A 1 83 ? 3.146 5.159 7.309 1.00 97.62 83 GLN A O 1
ATOM 612 N N . ILE A 1 84 ? 4.270 3.230 7.021 1.00 95.88 84 ILE A N 1
ATOM 613 C CA . ILE A 1 84 ? 5.315 3.468 8.027 1.00 95.88 84 ILE A CA 1
ATOM 614 C C . ILE A 1 84 ? 6.703 3.127 7.490 1.00 95.88 84 ILE A C 1
ATOM 616 O O . ILE A 1 84 ? 6.838 2.349 6.557 1.00 95.88 84 ILE A O 1
ATOM 620 N N . SER A 1 85 ? 7.757 3.689 8.084 1.00 93.69 85 SER A N 1
ATOM 621 C CA . SER A 1 85 ? 9.144 3.501 7.637 1.00 93.69 85 SER A CA 1
ATOM 622 C C . SER A 1 85 ? 9.805 2.268 8.272 1.00 93.69 85 SER A C 1
ATOM 624 O O . SER A 1 85 ? 10.720 2.406 9.082 1.00 93.69 85 SER A O 1
ATOM 626 N N . MET A 1 86 ? 9.321 1.068 7.934 1.00 91.88 86 MET A N 1
ATOM 627 C CA . MET A 1 86 ? 9.854 -0.236 8.373 1.00 91.88 86 MET A CA 1
ATOM 628 C C . MET A 1 86 ? 10.070 -0.410 9.897 1.00 91.88 86 MET A C 1
ATOM 630 O O . MET A 1 86 ? 10.870 -1.247 10.312 1.00 91.88 86 MET A O 1
ATOM 634 N N . ASP A 1 87 ? 9.334 0.314 10.747 1.00 94.56 87 ASP A N 1
ATOM 635 C CA . ASP A 1 87 ? 9.384 0.193 12.212 1.00 94.56 87 ASP A CA 1
ATOM 636 C C . ASP A 1 87 ? 8.013 -0.193 12.788 1.00 94.56 87 ASP A C 1
ATOM 638 O O . ASP A 1 87 ? 7.020 0.530 12.661 1.00 94.56 87 ASP A O 1
ATOM 642 N N . ILE A 1 88 ? 7.973 -1.333 13.480 1.00 95.00 88 ILE A N 1
ATOM 643 C CA . ILE A 1 88 ? 6.779 -1.858 14.147 1.00 95.00 88 ILE A CA 1
ATOM 644 C C . ILE A 1 88 ? 6.163 -0.868 15.147 1.00 95.00 88 ILE A C 1
ATOM 646 O O . ILE A 1 88 ? 4.944 -0.789 15.256 1.00 95.00 88 ILE A O 1
ATOM 650 N N . ASN A 1 89 ? 6.970 -0.088 15.865 1.00 96.06 89 ASN A N 1
ATOM 651 C CA . ASN A 1 89 ? 6.463 0.868 16.847 1.00 96.06 89 ASN A CA 1
ATOM 652 C C . ASN A 1 89 ? 5.755 2.040 16.166 1.00 96.06 89 ASN A C 1
ATOM 654 O O . ASN A 1 89 ? 4.761 2.543 16.691 1.00 96.06 89 ASN A O 1
ATOM 658 N N . LEU A 1 90 ? 6.224 2.441 14.980 1.00 97.31 90 LEU A N 1
ATOM 659 C CA . LEU A 1 90 ? 5.537 3.440 14.165 1.00 97.31 90 LEU A CA 1
ATOM 660 C C . LEU A 1 90 ? 4.205 2.899 13.644 1.00 97.31 90 LEU A C 1
ATOM 662 O O . LEU A 1 90 ? 3.223 3.638 13.654 1.00 97.31 90 LEU A O 1
ATOM 666 N N . ALA A 1 91 ? 4.145 1.616 13.261 1.00 96.88 91 ALA A N 1
ATOM 667 C CA . ALA A 1 91 ? 2.886 0.963 12.889 1.00 96.88 91 ALA A CA 1
ATOM 668 C C . ALA A 1 91 ? 1.871 1.016 14.042 1.00 96.88 91 ALA A C 1
ATOM 670 O O . ALA A 1 91 ? 0.737 1.451 13.845 1.00 96.88 91 ALA A O 1
ATOM 671 N N . LYS A 1 92 ? 2.301 0.668 15.266 1.00 96.50 92 LYS A N 1
ATOM 672 C CA . LYS A 1 92 ? 1.456 0.753 16.469 1.00 96.50 92 LYS A CA 1
ATOM 673 C C . LYS A 1 92 ? 0.975 2.179 16.736 1.00 96.50 92 LYS A C 1
ATOM 675 O O . LYS A 1 92 ? -0.222 2.391 16.904 1.00 96.50 92 LYS A O 1
ATOM 680 N N . ASP A 1 93 ? 1.881 3.161 16.763 1.00 97.62 93 ASP A N 1
ATOM 681 C CA . ASP A 1 93 ? 1.529 4.567 17.024 1.00 97.62 93 ASP A CA 1
ATOM 682 C C . ASP A 1 93 ? 0.540 5.102 15.978 1.00 97.62 93 ASP A C 1
ATOM 684 O O . ASP A 1 93 ? -0.457 5.730 16.341 1.00 97.62 93 ASP A O 1
ATOM 688 N N . LEU A 1 94 ? 0.762 4.818 14.690 1.00 97.62 94 LEU A N 1
ATOM 689 C CA . LEU A 1 94 ? -0.133 5.257 13.621 1.00 97.62 94 LEU A CA 1
ATOM 690 C C . LEU A 1 94 ? -1.512 4.592 13.720 1.00 97.62 94 LEU A C 1
ATOM 692 O O . LEU A 1 94 ? -2.527 5.290 13.664 1.00 97.62 94 LEU A O 1
ATOM 696 N N . ASN A 1 95 ? -1.572 3.280 13.950 1.00 96.94 95 ASN A N 1
ATOM 697 C CA . ASN A 1 95 ? -2.842 2.563 14.066 1.00 96.94 95 ASN A CA 1
ATOM 698 C C . ASN A 1 95 ? -3.626 2.957 15.323 1.00 96.94 95 ASN A C 1
ATOM 700 O O . ASN A 1 95 ? -4.844 3.102 15.252 1.00 96.94 95 ASN A O 1
ATOM 704 N N . ILE A 1 96 ? -2.956 3.232 16.448 1.00 96.88 96 ILE A N 1
ATOM 705 C CA . ILE A 1 96 ? -3.601 3.795 17.647 1.00 96.88 96 ILE A CA 1
ATOM 706 C C . ILE A 1 96 ? -4.206 5.169 17.343 1.00 96.88 96 ILE A C 1
ATOM 708 O O . ILE A 1 96 ? -5.303 5.479 17.805 1.00 96.88 96 ILE A O 1
ATOM 712 N N . ARG A 1 97 ? -3.508 6.019 16.579 1.00 97.12 97 ARG A N 1
ATOM 713 C CA . ARG A 1 97 ? -4.023 7.343 16.194 1.00 97.12 97 ARG A CA 1
ATOM 714 C C . ARG A 1 97 ? -5.225 7.237 15.265 1.00 97.12 97 ARG A C 1
ATOM 716 O O . ARG A 1 97 ? -6.199 7.949 15.494 1.00 97.12 97 ARG A O 1
ATOM 723 N N . LEU A 1 98 ? -5.154 6.373 14.253 1.00 97.38 98 LEU A N 1
ATOM 724 C CA . LEU A 1 98 ? -6.246 6.120 13.311 1.00 97.38 98 LEU A CA 1
ATOM 725 C C . LEU A 1 98 ? -7.462 5.513 14.018 1.00 97.38 98 LEU A C 1
ATOM 727 O O . LEU A 1 98 ? -8.571 6.008 13.844 1.00 97.38 98 LEU A O 1
ATOM 731 N N . GLY A 1 99 ? -7.257 4.529 14.897 1.00 95.81 99 GLY A N 1
ATOM 732 C CA . GLY A 1 99 ? -8.322 3.821 15.615 1.00 95.81 99 GLY A CA 1
ATOM 733 C C . GLY A 1 99 ? -9.185 4.693 16.534 1.00 95.81 99 GLY A C 1
ATOM 734 O O . GLY A 1 99 ? -10.225 4.241 17.001 1.00 95.81 99 GLY A O 1
ATOM 735 N N . LYS A 1 100 ? -8.803 5.954 16.780 1.00 95.81 100 LYS A N 1
ATOM 736 C CA . LYS A 1 100 ? -9.637 6.925 17.511 1.00 95.81 100 LYS A CA 1
ATOM 737 C C . LYS A 1 100 ? -10.870 7.377 16.727 1.00 95.81 100 LYS A C 1
ATOM 739 O O . LYS A 1 100 ? -11.812 7.867 17.341 1.00 95.81 100 LYS A O 1
ATOM 744 N N . TYR A 1 101 ? -10.840 7.284 15.400 1.00 95.88 101 TYR A N 1
ATOM 745 C CA . TYR A 1 101 ? -11.908 7.803 14.539 1.00 95.88 101 TYR A CA 1
ATOM 746 C C . TYR A 1 101 ? -12.146 6.972 13.274 1.00 95.88 101 TYR A C 1
ATOM 748 O O . TYR A 1 101 ? -13.204 7.101 12.668 1.00 95.88 101 TYR A O 1
ATOM 756 N N . PHE A 1 102 ? -11.195 6.130 12.868 1.00 97.19 102 PHE A N 1
ATOM 757 C CA . PHE A 1 102 ? -11.284 5.299 11.677 1.00 97.19 102 PHE A CA 1
ATOM 758 C C . PHE A 1 102 ? -11.464 3.821 12.063 1.00 97.19 102 PHE A C 1
ATOM 760 O O . PHE A 1 102 ? -10.749 3.329 12.941 1.00 97.19 102 PHE A O 1
ATOM 767 N N . PRO A 1 103 ? -12.394 3.092 11.425 1.00 95.50 103 PRO A N 1
ATOM 768 C CA . PRO A 1 103 ? -12.646 1.688 11.730 1.00 95.50 103 PRO A CA 1
ATOM 769 C C . PRO A 1 103 ? -11.449 0.806 11.332 1.00 95.50 103 PRO A C 1
ATOM 771 O O . PRO A 1 103 ? -10.982 0.831 10.193 1.00 95.50 103 PRO A O 1
ATOM 774 N N . VAL A 1 104 ? -10.927 0.042 12.297 1.00 90.62 104 VAL A N 1
ATOM 775 C CA . VAL A 1 104 ? -9.654 -0.702 12.182 1.00 90.62 104 VAL A CA 1
ATOM 776 C C . VAL A 1 104 ? -9.697 -1.803 11.116 1.00 90.62 104 VAL A C 1
ATOM 778 O O . VAL A 1 104 ? -8.686 -2.077 10.472 1.00 90.62 104 VAL A O 1
ATOM 781 N N . ASP A 1 105 ? -10.866 -2.393 10.876 1.00 93.88 105 ASP A N 1
ATOM 782 C CA . ASP A 1 105 ? -11.115 -3.409 9.843 1.00 93.88 105 ASP A CA 1
ATOM 783 C C . ASP A 1 105 ? -11.041 -2.856 8.408 1.00 93.88 105 ASP A C 1
ATOM 785 O O . ASP A 1 105 ? -11.044 -3.616 7.441 1.00 93.88 105 ASP A O 1
ATOM 789 N N . ARG A 1 106 ? -10.929 -1.531 8.258 1.00 97.00 106 ARG A N 1
ATOM 790 C CA . ARG A 1 106 ? -10.745 -0.837 6.976 1.00 97.00 106 ARG A CA 1
ATOM 791 C C . ARG A 1 106 ? -9.362 -0.198 6.832 1.00 97.00 106 ARG A C 1
ATOM 793 O O . ARG A 1 106 ? -9.159 0.625 5.937 1.00 97.00 106 ARG A O 1
ATOM 800 N N . VAL A 1 107 ? -8.419 -0.564 7.701 1.00 97.94 107 VAL A N 1
ATOM 801 C CA . VAL A 1 107 ? -7.020 -0.123 7.655 1.00 97.94 107 VAL A CA 1
ATOM 802 C C . VAL A 1 107 ? -6.140 -1.271 7.181 1.00 97.94 107 VAL A C 1
ATOM 804 O O . VAL A 1 107 ? -6.267 -2.395 7.657 1.00 97.94 107 VAL A O 1
ATOM 807 N N . ILE A 1 108 ? -5.221 -0.976 6.265 1.00 98.31 108 ILE A N 1
ATOM 808 C CA . ILE A 1 108 ? -4.170 -1.882 5.794 1.00 98.31 108 ILE A CA 1
ATOM 809 C C . ILE A 1 108 ? -2.817 -1.234 6.095 1.00 98.31 108 ILE A C 1
ATOM 811 O O . ILE A 1 108 ? -2.649 -0.034 5.889 1.00 98.31 108 ILE A O 1
ATOM 815 N N . ILE A 1 109 ? -1.851 -2.007 6.584 1.00 98.25 109 ILE A N 1
ATOM 816 C CA . ILE A 1 109 ? -0.504 -1.530 6.909 1.00 98.25 109 ILE A CA 1
ATOM 817 C C . ILE A 1 109 ? 0.403 -1.693 5.682 1.00 98.25 109 ILE A C 1
ATOM 819 O O . ILE A 1 109 ? 0.537 -2.787 5.138 1.00 98.25 109 ILE A O 1
ATOM 823 N N . ASP A 1 110 ? 1.074 -0.620 5.270 1.00 97.69 110 ASP A N 1
ATOM 824 C CA . ASP A 1 110 ? 2.213 -0.659 4.345 1.00 97.69 110 ASP A CA 1
ATOM 825 C C . ASP A 1 110 ? 3.497 -0.409 5.148 1.00 97.69 110 ASP A C 1
ATOM 827 O O . ASP A 1 110 ? 3.765 0.730 5.541 1.00 97.69 110 ASP A O 1
ATOM 831 N N . PRO A 1 111 ? 4.323 -1.434 5.414 1.00 95.12 111 PRO A N 1
ATOM 832 C CA . PRO A 1 111 ? 5.553 -1.262 6.178 1.00 95.12 111 PRO A CA 1
ATOM 833 C C . PRO A 1 111 ? 6.679 -0.574 5.389 1.00 95.12 111 PRO A C 1
ATOM 835 O O . PRO A 1 111 ? 7.812 -0.580 5.859 1.00 95.12 111 PRO A O 1
ATOM 838 N N . LEU A 1 112 ? 6.369 0.016 4.228 1.00 93.81 112 LEU A N 1
ATOM 839 C CA . LEU A 1 112 ? 7.281 0.541 3.219 1.00 93.81 112 LEU A CA 1
ATOM 840 C C . LEU A 1 112 ? 8.071 -0.582 2.545 1.00 93.81 112 LEU A C 1
ATOM 842 O O . LEU A 1 112 ? 9.061 -1.102 3.049 1.00 93.81 112 LEU A O 1
ATOM 846 N N . THR A 1 113 ? 7.601 -0.956 1.360 1.00 89.69 113 THR A N 1
ATOM 847 C CA . THR A 1 113 ? 8.190 -2.046 0.577 1.00 89.69 113 THR A CA 1
ATOM 848 C C . THR A 1 113 ? 9.594 -1.722 0.079 1.00 89.69 113 THR A C 1
ATOM 850 O O . THR A 1 113 ? 9.801 -0.725 -0.613 1.00 89.69 113 THR A O 1
ATOM 853 N N . CYS A 1 114 ? 10.515 -2.647 0.335 1.00 91.25 114 CYS A N 1
ATOM 854 C CA . CYS A 1 114 ? 11.833 -2.724 -0.282 1.00 91.25 114 CYS A CA 1
ATOM 855 C C . CYS A 1 114 ? 11.909 -3.926 -1.232 1.00 91.25 114 CYS A C 1
ATOM 857 O O . CYS A 1 114 ? 11.057 -4.815 -1.199 1.00 91.25 114 CYS A O 1
ATOM 859 N N . VAL A 1 115 ? 12.920 -3.949 -2.101 1.00 93.06 115 VAL A N 1
ATOM 860 C CA . VAL A 1 115 ? 13.052 -4.969 -3.155 1.00 93.06 115 VAL A CA 1
ATOM 861 C C . VAL A 1 115 ? 14.373 -5.705 -3.074 1.00 93.06 115 VAL A C 1
ATOM 863 O O . VAL A 1 115 ? 15.302 -5.234 -2.418 1.00 93.06 115 VAL A O 1
ATOM 866 N N . ALA A 1 116 ? 14.454 -6.881 -3.704 1.00 89.00 116 ALA A N 1
ATOM 867 C CA . ALA A 1 116 ? 15.645 -7.727 -3.649 1.00 89.00 116 ALA A CA 1
ATOM 868 C C . ALA A 1 116 ? 16.913 -6.927 -3.996 1.00 89.00 116 ALA A C 1
ATOM 870 O O . ALA A 1 116 ? 16.928 -6.192 -4.982 1.00 89.00 116 ALA A O 1
ATOM 871 N N . GLY A 1 117 ? 17.950 -7.036 -3.159 1.00 90.69 117 GLY A N 1
ATOM 872 C CA . GLY A 1 117 ? 19.202 -6.276 -3.287 1.00 90.69 117 GLY A CA 1
ATOM 873 C C . GLY A 1 117 ? 19.161 -4.828 -2.773 1.00 90.69 117 GLY A C 1
ATOM 874 O O . GLY A 1 117 ? 20.203 -4.183 -2.723 1.00 90.69 117 GLY A O 1
ATOM 875 N N . TYR A 1 118 ? 17.993 -4.322 -2.366 1.00 93.56 118 TYR A N 1
ATOM 876 C CA . TYR A 1 118 ? 17.779 -2.942 -1.915 1.00 93.56 118 TYR A CA 1
ATOM 877 C C . TYR A 1 118 ? 16.935 -2.905 -0.630 1.00 93.56 118 TYR A C 1
ATOM 879 O O . TYR A 1 118 ? 15.882 -2.267 -0.582 1.00 93.56 118 TYR A O 1
ATOM 887 N N . GLY A 1 119 ? 17.387 -3.613 0.410 1.00 92.69 119 GLY A N 1
ATOM 888 C CA . GLY A 1 119 ? 16.788 -3.586 1.748 1.00 92.69 119 GLY A CA 1
ATOM 889 C C . GLY A 1 119 ? 15.572 -4.495 1.945 1.00 92.69 119 GLY A C 1
ATOM 890 O O . GLY A 1 119 ? 14.807 -4.293 2.889 1.00 92.69 119 GLY A O 1
ATOM 891 N N . LEU A 1 120 ? 15.366 -5.483 1.065 1.00 95.19 120 LEU A N 1
ATOM 892 C CA . LEU A 1 120 ? 14.285 -6.470 1.180 1.00 95.19 120 LEU A CA 1
ATOM 893 C C . LEU A 1 120 ? 14.270 -7.153 2.550 1.00 95.19 120 LEU A C 1
ATOM 895 O O . LEU A 1 120 ? 13.205 -7.352 3.118 1.00 95.19 120 LEU A O 1
ATOM 899 N N . GLU A 1 121 ? 15.439 -7.484 3.086 1.00 94.75 121 GLU A N 1
ATOM 900 C CA . GLU A 1 121 ? 15.628 -8.124 4.383 1.00 94.75 121 GLU A CA 1
ATOM 901 C C . GLU A 1 121 ? 15.026 -7.312 5.537 1.00 94.75 121 GLU A C 1
ATOM 903 O O . GLU A 1 121 ? 14.416 -7.887 6.437 1.00 94.75 121 GLU A O 1
ATOM 908 N N . TYR A 1 122 ? 15.105 -5.979 5.479 1.00 94.12 122 TYR A N 1
ATOM 909 C CA . TYR A 1 122 ? 14.501 -5.109 6.487 1.00 94.12 122 TYR A CA 1
ATOM 910 C C . TYR A 1 122 ? 12.976 -5.141 6.398 1.00 94.12 122 TYR A C 1
ATOM 912 O O . TYR A 1 122 ? 12.307 -5.344 7.412 1.00 94.12 122 TYR A O 1
ATOM 920 N N . ALA A 1 123 ? 12.423 -5.002 5.189 1.00 94.25 123 ALA A N 1
ATOM 921 C CA . ALA A 1 123 ? 10.980 -5.086 4.974 1.00 94.25 123 ALA A CA 1
ATOM 922 C C . ALA A 1 123 ? 10.431 -6.469 5.374 1.00 94.25 123 ALA A C 1
ATOM 924 O O . ALA A 1 123 ? 9.422 -6.546 6.073 1.00 94.25 123 ALA A O 1
ATOM 925 N N . TYR A 1 124 ? 11.137 -7.541 5.001 1.00 96.75 124 TYR A N 1
ATOM 926 C CA . TYR A 1 124 ? 10.802 -8.928 5.322 1.00 96.75 124 TYR A CA 1
ATOM 927 C C . TYR A 1 124 ? 10.743 -9.146 6.838 1.00 96.75 124 TYR A C 1
ATOM 929 O O . TYR A 1 124 ? 9.706 -9.536 7.373 1.00 96.75 124 TYR A O 1
ATOM 937 N N . SER A 1 125 ? 11.820 -8.821 7.563 1.00 96.56 125 SER A N 1
ATOM 938 C CA . SER A 1 125 ? 11.855 -8.985 9.020 1.00 96.56 125 SER A CA 1
ATOM 939 C C . SER A 1 125 ? 10.838 -8.096 9.737 1.00 96.56 125 SER A C 1
ATOM 941 O O . SER A 1 125 ? 10.284 -8.497 10.761 1.00 96.56 125 SER A O 1
ATOM 943 N N . THR A 1 126 ? 10.554 -6.894 9.228 1.00 96.81 126 THR A N 1
ATOM 944 C CA . THR A 1 126 ? 9.510 -6.037 9.805 1.00 96.81 126 THR A CA 1
ATOM 945 C C . THR A 1 126 ? 8.116 -6.632 9.609 1.00 96.81 126 THR A C 1
ATOM 947 O O . THR A 1 126 ? 7.337 -6.632 10.564 1.00 96.81 126 THR A O 1
ATOM 950 N N . MET A 1 127 ? 7.805 -7.190 8.435 1.00 97.44 127 MET A N 1
ATOM 951 C CA . MET A 1 127 ? 6.534 -7.884 8.193 1.00 97.44 127 MET A CA 1
ATOM 952 C C . MET A 1 127 ? 6.354 -9.090 9.122 1.00 97.44 127 MET A C 1
ATOM 954 O O . MET A 1 127 ? 5.315 -9.194 9.777 1.00 97.44 127 MET A O 1
ATOM 958 N N . GLU A 1 128 ? 7.384 -9.929 9.282 1.00 97.44 128 GLU A N 1
ATOM 959 C CA . GLU A 1 128 ? 7.325 -11.069 10.207 1.00 97.44 128 GLU A CA 1
ATOM 960 C C . GLU A 1 128 ? 7.091 -10.618 11.651 1.00 97.44 128 GLU A C 1
ATOM 962 O O . GLU A 1 128 ? 6.256 -11.181 12.355 1.00 97.44 128 GLU A O 1
ATOM 967 N N . ARG A 1 129 ? 7.781 -9.563 12.102 1.00 97.56 129 ARG A N 1
ATOM 968 C CA . ARG A 1 129 ? 7.598 -9.017 13.456 1.00 97.56 129 ARG A CA 1
ATOM 969 C C . ARG A 1 129 ? 6.193 -8.466 13.669 1.00 97.56 129 ARG A C 1
ATOM 971 O O . ARG A 1 129 ? 5.630 -8.680 14.742 1.00 97.56 129 ARG A O 1
ATOM 978 N N . ILE A 1 130 ? 5.630 -7.775 12.675 1.00 97.69 130 ILE A N 1
ATOM 979 C CA . ILE A 1 130 ? 4.241 -7.302 12.724 1.00 97.69 130 ILE A CA 1
ATOM 980 C C . ILE A 1 130 ? 3.299 -8.502 12.846 1.00 97.69 130 ILE A C 1
ATOM 982 O O . ILE A 1 130 ? 2.464 -8.529 13.750 1.00 97.69 130 ILE A O 1
ATOM 986 N N . ARG A 1 131 ? 3.477 -9.530 12.008 1.00 97.25 131 ARG A N 1
ATOM 987 C CA . ARG A 1 131 ? 2.628 -10.726 12.008 1.00 97.25 131 ARG A CA 1
ATOM 988 C C . ARG A 1 131 ? 2.722 -11.515 13.316 1.00 97.25 131 ARG A C 1
ATOM 990 O O . ARG A 1 131 ? 1.696 -11.911 13.866 1.00 97.25 131 ARG A O 1
ATOM 997 N N . LEU A 1 132 ? 3.931 -11.709 13.841 1.00 97.12 132 LEU A N 1
ATOM 998 C CA . LEU A 1 132 ? 4.164 -12.375 15.123 1.00 97.12 132 LEU A CA 1
ATOM 999 C C . LEU A 1 132 ? 3.531 -11.596 16.276 1.00 97.12 132 LEU A C 1
ATOM 1001 O O . LEU A 1 132 ? 2.852 -12.194 17.103 1.00 97.12 132 LEU A O 1
ATOM 1005 N N . ALA A 1 133 ? 3.688 -10.272 16.318 1.00 97.56 133 ALA A N 1
ATOM 1006 C CA . ALA A 1 133 ? 3.039 -9.457 17.341 1.00 97.56 133 ALA A CA 1
ATOM 1007 C C . ALA A 1 133 ? 1.508 -9.539 17.256 1.00 97.56 133 ALA A C 1
ATOM 1009 O O . ALA A 1 133 ? 0.846 -9.712 18.278 1.00 97.56 133 ALA A O 1
ATOM 1010 N N . ALA A 1 134 ? 0.955 -9.484 16.045 1.00 96.94 134 ALA A N 1
ATOM 1011 C CA . ALA A 1 134 ? -0.480 -9.574 15.813 1.00 96.94 134 ALA A CA 1
ATOM 1012 C C . ALA A 1 134 ? -1.083 -10.915 16.266 1.00 96.94 134 ALA A C 1
ATOM 1014 O O . ALA A 1 134 ? -2.173 -10.925 16.837 1.00 96.94 134 ALA A O 1
ATOM 1015 N N . ILE A 1 135 ? -0.392 -12.034 16.012 1.00 95.94 135 ILE A N 1
ATOM 1016 C CA . ILE A 1 135 ? -0.908 -13.390 16.273 1.00 95.94 135 ILE A CA 1
ATOM 1017 C C . ILE A 1 135 ? -0.472 -13.915 17.642 1.00 95.94 135 ILE A C 1
ATOM 1019 O O . ILE A 1 135 ? -1.306 -14.321 18.444 1.00 95.94 135 ILE A O 1
ATOM 1023 N N . VAL A 1 136 ? 0.834 -13.939 17.914 1.00 97.12 136 VAL A N 1
ATOM 1024 C CA . VAL A 1 136 ? 1.405 -14.587 19.108 1.00 97.12 136 VAL A CA 1
ATOM 1025 C C . VAL A 1 136 ? 1.174 -13.743 20.356 1.00 97.12 136 VAL A C 1
ATOM 1027 O O . VAL A 1 136 ? 0.929 -14.282 21.432 1.00 97.12 136 VAL A O 1
ATOM 1030 N N . HIS A 1 137 ? 1.253 -12.420 20.218 1.00 95.94 137 HIS A N 1
ATOM 1031 C CA . HIS A 1 137 ? 1.070 -11.487 21.331 1.00 95.94 137 HIS A CA 1
ATOM 1032 C C . HIS A 1 137 ? -0.330 -10.859 21.367 1.00 95.94 137 HIS A C 1
ATOM 1034 O O . HIS A 1 137 ? -0.569 -9.992 22.204 1.00 95.94 137 HIS A O 1
ATOM 1040 N N . ASP A 1 138 ? -1.235 -11.294 20.478 1.00 96.62 138 ASP A N 1
ATOM 1041 C CA . ASP A 1 138 ? -2.596 -10.765 20.304 1.00 96.62 138 ASP A CA 1
ATOM 1042 C C . ASP A 1 138 ? -2.652 -9.224 20.244 1.00 96.62 138 ASP A C 1
ATOM 1044 O O . ASP A 1 138 ? -3.566 -8.581 20.767 1.00 96.62 138 ASP A O 1
ATOM 1048 N N . ASP A 1 139 ? -1.646 -8.601 19.618 1.00 96.69 139 ASP A N 1
ATOM 1049 C CA . ASP A 1 139 ? -1.576 -7.146 19.517 1.00 96.69 139 ASP A CA 1
ATOM 1050 C C . ASP A 1 139 ? -2.605 -6.628 18.505 1.00 96.69 139 ASP A C 1
ATOM 1052 O O . ASP A 1 139 ? -2.357 -6.565 17.298 1.00 96.69 139 ASP A O 1
ATOM 1056 N N . LYS A 1 140 ? -3.767 -6.210 19.019 1.00 94.56 140 LYS A N 1
ATOM 1057 C CA . LYS A 1 140 ? -4.900 -5.691 18.234 1.00 94.56 140 LYS A CA 1
ATOM 1058 C C . LYS A 1 140 ? -4.534 -4.521 17.324 1.00 94.56 140 LYS A C 1
ATOM 1060 O O . LYS A 1 140 ? -5.181 -4.328 16.300 1.00 94.56 140 LYS A O 1
ATOM 1065 N N . THR A 1 141 ? -3.505 -3.746 17.667 1.00 94.88 141 THR A N 1
ATOM 1066 C CA . THR A 1 141 ? -3.088 -2.590 16.859 1.00 94.88 141 THR A CA 1
ATOM 1067 C C . THR A 1 141 ? -2.361 -2.998 15.582 1.00 94.88 141 THR A C 1
ATOM 1069 O O . THR A 1 141 ? -2.216 -2.179 14.682 1.00 94.88 141 THR A O 1
ATOM 1072 N N . LEU A 1 142 ? -1.924 -4.255 15.477 1.00 96.94 142 LEU A N 1
ATOM 1073 C CA . LEU A 1 142 ? -1.155 -4.792 14.354 1.00 96.94 142 LEU A CA 1
ATOM 1074 C C . LEU A 1 142 ? -1.882 -5.914 13.602 1.00 96.94 142 LEU A C 1
ATOM 1076 O O . LEU A 1 142 ? -1.307 -6.513 12.699 1.00 96.94 142 LEU A O 1
ATOM 1080 N N . GLN A 1 143 ? -3.140 -6.195 13.948 1.00 96.50 143 GLN A N 1
ATOM 1081 C CA . GLN A 1 143 ? -3.943 -7.248 13.314 1.00 96.50 143 GLN A CA 1
ATOM 1082 C C . GLN A 1 143 ? -4.480 -6.874 11.925 1.00 96.50 143 GLN A C 1
ATOM 1084 O O . GLN A 1 143 ? -5.075 -7.716 11.254 1.00 96.50 143 GLN A O 1
ATOM 1089 N N . SER A 1 144 ? -4.253 -5.638 11.477 1.00 96.75 144 SER A N 1
ATOM 1090 C CA . SER A 1 144 ? -4.606 -5.192 10.131 1.00 96.75 144 SER A CA 1
ATOM 1091 C C . SER A 1 144 ? -3.795 -5.938 9.054 1.00 96.75 144 SER A C 1
ATOM 1093 O O . SER A 1 144 ? -2.627 -6.263 9.287 1.00 96.75 144 SER A O 1
ATOM 1095 N N . PRO A 1 145 ? -4.367 -6.179 7.859 1.00 97.88 145 PRO A N 1
ATOM 1096 C CA . PRO A 1 145 ? -3.644 -6.794 6.748 1.00 97.88 145 PRO A CA 1
ATOM 1097 C C . PRO A 1 145 ? -2.425 -5.977 6.305 1.00 97.88 145 PRO A C 1
ATOM 1099 O O . PRO A 1 145 ? -2.386 -4.758 6.485 1.00 97.88 145 PRO A O 1
ATOM 1102 N N . LEU A 1 146 ? -1.459 -6.638 5.672 1.00 98.00 146 LEU A N 1
ATOM 1103 C CA . LEU A 1 146 ? -0.231 -6.045 5.148 1.00 98.00 146 LEU A CA 1
ATOM 1104 C C . LEU A 1 146 ? -0.272 -5.937 3.620 1.00 98.00 146 LEU A C 1
ATOM 1106 O O . LEU A 1 146 ? -0.606 -6.901 2.930 1.00 98.00 146 LEU A O 1
ATOM 1110 N N . ILE A 1 147 ? 0.127 -4.785 3.077 1.00 98.12 147 ILE A N 1
ATOM 1111 C CA . ILE A 1 147 ? 0.310 -4.577 1.635 1.00 98.12 147 ILE A CA 1
ATOM 1112 C C . ILE A 1 147 ? 1.777 -4.327 1.286 1.00 98.12 147 ILE A C 1
ATOM 1114 O O . ILE A 1 147 ? 2.478 -3.601 1.985 1.00 98.12 147 ILE A O 1
ATOM 1118 N N . ALA A 1 148 ? 2.222 -4.888 0.160 1.00 96.81 148 ALA A N 1
ATOM 1119 C CA . ALA A 1 148 ? 3.530 -4.634 -0.423 1.00 96.81 148 ALA A CA 1
ATOM 1120 C C . ALA A 1 148 ? 3.429 -4.006 -1.823 1.00 96.81 148 ALA A C 1
ATOM 1122 O O . ALA A 1 148 ? 2.900 -4.598 -2.769 1.00 96.81 148 ALA A O 1
ATOM 1123 N N . LYS A 1 149 ? 4.003 -2.817 -2.004 1.00 94.62 149 LYS A N 1
ATOM 1124 C CA . LYS A 1 149 ? 4.020 -2.068 -3.267 1.00 94.62 149 LYS A CA 1
ATOM 1125 C C . LYS A 1 149 ? 5.194 -2.476 -4.174 1.00 94.62 149 LYS A C 1
ATOM 1127 O O . LYS A 1 149 ? 6.026 -1.650 -4.543 1.00 94.62 149 LYS A O 1
ATOM 1132 N N . VAL A 1 150 ? 5.270 -3.755 -4.544 1.00 96.62 150 VAL A N 1
ATOM 1133 C CA . VAL A 1 150 ? 6.455 -4.357 -5.189 1.00 96.62 150 VAL A CA 1
ATOM 1134 C C . VAL A 1 150 ? 6.754 -3.786 -6.571 1.00 96.62 150 VAL A C 1
ATOM 1136 O O . VAL A 1 150 ? 7.867 -3.338 -6.824 1.00 96.62 150 VAL A O 1
ATOM 1139 N N . GLY A 1 151 ? 5.779 -3.770 -7.479 1.00 94.69 151 GLY A N 1
ATOM 1140 C CA . GLY A 1 151 ? 6.058 -3.524 -8.892 1.00 94.69 151 GLY A CA 1
ATOM 1141 C C . GLY A 1 151 ? 6.679 -2.154 -9.175 1.00 94.69 151 GLY A C 1
ATOM 1142 O O . GLY A 1 151 ? 7.616 -2.052 -9.962 1.00 94.69 151 GLY A O 1
ATOM 1143 N N . LYS A 1 152 ? 6.224 -1.074 -8.516 1.00 91.94 152 LYS A N 1
ATOM 1144 C CA . LYS A 1 152 ? 6.861 0.246 -8.710 1.00 91.94 152 LYS A CA 1
ATOM 1145 C C . LYS A 1 152 ? 8.300 0.261 -8.199 1.00 91.94 152 LYS A C 1
ATOM 1147 O O . LYS A 1 152 ? 9.117 0.916 -8.830 1.00 91.94 152 LYS A O 1
ATOM 1152 N N . GLU A 1 153 ? 8.597 -0.422 -7.100 1.00 93.56 153 GLU A N 1
ATOM 1153 C CA . GLU A 1 153 ? 9.933 -0.406 -6.503 1.00 93.56 153 GLU A CA 1
ATOM 1154 C C . GLU A 1 153 ? 10.899 -1.357 -7.227 1.00 93.56 153 GLU A C 1
ATOM 1156 O O . GLU A 1 153 ? 12.051 -0.999 -7.453 1.00 93.56 153 GLU A O 1
ATOM 1161 N N . ALA A 1 154 ? 10.425 -2.513 -7.702 1.00 95.69 154 ALA A N 1
ATOM 1162 C CA . ALA A 1 154 ? 11.255 -3.478 -8.423 1.00 95.69 154 ALA A CA 1
ATOM 1163 C C . ALA A 1 154 ? 11.736 -2.891 -9.753 1.00 95.69 154 ALA A C 1
ATOM 1165 O O . ALA A 1 154 ? 12.922 -2.909 -10.055 1.00 95.69 154 ALA A O 1
ATOM 1166 N N . TRP A 1 155 ? 10.834 -2.259 -10.506 1.00 95.56 155 TRP A N 1
ATOM 1167 C CA . TRP A 1 155 ? 11.143 -1.657 -11.805 1.00 95.56 155 TRP A CA 1
ATOM 1168 C C . TRP A 1 155 ? 11.841 -0.283 -11.716 1.00 95.56 155 TRP A C 1
ATOM 1170 O O . TRP A 1 155 ? 11.898 0.435 -12.712 1.00 95.56 155 TRP A O 1
ATOM 1180 N N . LYS A 1 156 ? 12.359 0.104 -10.539 1.00 93.56 156 LYS A N 1
ATOM 1181 C CA . LYS A 1 156 ? 13.310 1.221 -10.371 1.00 93.56 156 LYS A CA 1
ATOM 1182 C C . LYS A 1 156 ? 14.763 0.751 -10.282 1.00 93.56 156 LYS A C 1
ATOM 1184 O O . LYS A 1 156 ? 15.665 1.579 -10.409 1.00 93.56 156 LYS A O 1
ATOM 1189 N N . THR A 1 157 ? 15.004 -0.532 -10.013 1.00 94.44 157 THR A N 1
ATOM 1190 C CA . THR A 1 157 ? 16.363 -1.044 -9.823 1.00 94.44 157 THR A CA 1
ATOM 1191 C C . THR A 1 157 ? 17.097 -1.135 -11.154 1.00 94.44 157 THR A C 1
ATOM 1193 O O . THR A 1 157 ? 16.494 -1.321 -12.216 1.00 94.44 157 THR A O 1
ATOM 1196 N N . LYS A 1 158 ? 18.426 -1.006 -11.111 1.00 94.00 158 LYS A N 1
ATOM 1197 C CA . LYS A 1 158 ? 19.252 -1.095 -12.322 1.00 94.00 158 LYS A CA 1
ATOM 1198 C C . LYS A 1 158 ? 19.133 -2.478 -12.960 1.00 94.00 158 LYS A C 1
ATOM 1200 O O . LYS A 1 158 ? 19.013 -2.585 -14.176 1.00 94.00 158 LYS A O 1
ATOM 1205 N N . GLU A 1 159 ? 19.108 -3.513 -12.129 1.00 91.81 159 GLU A N 1
ATOM 1206 C CA . GLU A 1 159 ? 19.031 -4.919 -12.510 1.00 91.81 159 GLU A CA 1
ATOM 1207 C C . GLU A 1 159 ? 17.744 -5.232 -13.276 1.00 91.81 159 GLU A C 1
ATOM 1209 O O . GLU A 1 159 ? 17.791 -5.969 -14.260 1.00 91.81 159 GLU A O 1
ATOM 1214 N N . ALA A 1 160 ? 16.613 -4.653 -12.857 1.00 94.00 160 ALA A N 1
ATOM 1215 C CA . ALA A 1 160 ? 15.326 -4.888 -13.500 1.00 94.00 160 ALA A CA 1
ATOM 1216 C C . ALA A 1 160 ? 15.156 -4.108 -14.811 1.00 94.00 160 ALA A C 1
ATOM 1218 O O . ALA A 1 160 ? 14.519 -4.599 -15.739 1.00 94.00 160 ALA A O 1
ATOM 1219 N N . ILE A 1 161 ? 15.710 -2.895 -14.900 1.00 93.56 161 ILE A N 1
ATOM 1220 C CA . ILE A 1 161 ? 15.545 -2.030 -16.081 1.00 93.56 161 ILE A CA 1
ATOM 1221 C C . ILE A 1 161 ? 16.462 -2.461 -17.233 1.00 93.56 161 ILE A C 1
ATOM 1223 O O . ILE A 1 161 ? 16.092 -2.323 -18.397 1.00 93.56 161 ILE A O 1
ATOM 1227 N N . GLN A 1 162 ? 17.662 -2.963 -16.932 1.00 93.31 162 GLN A N 1
ATOM 1228 C CA . GLN A 1 162 ? 18.650 -3.317 -17.958 1.00 93.31 162 GLN A CA 1
ATOM 1229 C C . GLN A 1 162 ? 18.287 -4.574 -18.757 1.00 93.31 162 GLN A C 1
ATOM 1231 O O . GLN A 1 162 ? 18.737 -4.724 -19.890 1.00 93.31 162 GLN A O 1
ATOM 1236 N N . ASP A 1 163 ? 17.500 -5.475 -18.175 1.00 95.12 163 ASP A N 1
ATOM 1237 C CA . ASP A 1 163 ? 17.123 -6.748 -18.781 1.00 95.12 163 ASP A CA 1
ATOM 1238 C C . ASP A 1 163 ? 15.719 -7.125 -18.304 1.00 95.12 163 ASP A C 1
ATOM 1240 O O . ASP A 1 163 ? 15.500 -7.394 -17.123 1.00 95.12 163 ASP A O 1
ATOM 1244 N N . VAL A 1 164 ? 14.762 -7.150 -19.233 1.00 94.25 164 VAL A N 1
ATOM 1245 C CA . VAL A 1 164 ? 13.353 -7.436 -18.925 1.00 94.25 164 VAL A CA 1
ATOM 1246 C C . VAL A 1 164 ? 13.184 -8.832 -18.323 1.00 94.25 164 VAL A C 1
ATOM 1248 O O . VAL A 1 164 ? 12.400 -8.994 -17.391 1.00 94.25 164 VAL A O 1
ATOM 1251 N N . GLY A 1 165 ? 13.942 -9.826 -18.795 1.00 95.50 165 GLY A N 1
ATOM 1252 C CA . GLY A 1 165 ? 13.913 -11.183 -18.250 1.00 95.50 165 GLY A CA 1
ATOM 1253 C C . GLY A 1 165 ? 14.364 -11.211 -16.791 1.00 95.50 165 GLY A C 1
ATOM 1254 O O . GLY A 1 165 ? 13.712 -11.835 -15.950 1.00 95.50 165 GLY A O 1
ATOM 1255 N N . LYS A 1 166 ? 15.422 -10.462 -16.457 1.00 94.69 166 LYS A N 1
ATOM 1256 C CA . LYS A 1 166 ? 15.836 -10.271 -15.059 1.00 94.69 166 LYS A CA 1
ATOM 1257 C C . LYS A 1 166 ? 14.796 -9.498 -14.265 1.00 94.69 166 LYS A C 1
ATOM 1259 O O . LYS A 1 166 ? 14.488 -9.923 -13.160 1.00 94.69 166 LYS A O 1
ATOM 1264 N N . GLY A 1 167 ? 14.224 -8.425 -14.810 1.00 96.81 167 GLY A N 1
ATOM 1265 C CA . GLY A 1 167 ? 13.188 -7.630 -14.145 1.00 96.81 167 GLY A CA 1
ATOM 1266 C C . GLY A 1 167 ? 11.949 -8.441 -13.774 1.00 96.81 167 GLY A C 1
ATOM 1267 O O . GLY A 1 167 ? 11.439 -8.307 -12.661 1.00 96.81 167 GLY A O 1
ATOM 1268 N N . ILE A 1 168 ? 11.530 -9.360 -14.649 1.00 97.50 168 ILE A N 1
ATOM 1269 C CA . ILE A 1 168 ? 10.438 -10.304 -14.379 1.00 97.50 168 ILE A CA 1
ATOM 1270 C C . ILE A 1 168 ? 10.760 -11.179 -13.165 1.00 97.50 168 ILE A C 1
ATOM 1272 O O . ILE A 1 168 ? 9.958 -11.292 -12.237 1.00 97.50 168 ILE A O 1
ATOM 1276 N N . VAL A 1 169 ? 11.950 -11.784 -13.147 1.00 96.06 169 VAL A N 1
ATOM 1277 C CA . VAL A 1 169 ? 12.383 -12.630 -12.027 1.00 96.06 169 VAL A CA 1
ATOM 1278 C C . VAL A 1 169 ? 12.561 -11.802 -10.754 1.00 96.06 169 VAL A C 1
ATOM 1280 O O . VAL A 1 169 ? 12.174 -12.255 -9.683 1.00 96.06 169 VAL A O 1
ATOM 1283 N N . TRP A 1 170 ? 13.082 -10.580 -10.858 1.00 96.38 170 TRP A N 1
ATOM 1284 C CA . TRP A 1 170 ? 13.326 -9.680 -9.730 1.00 96.38 170 TRP A CA 1
ATOM 1285 C C . TRP A 1 170 ? 12.033 -9.278 -9.024 1.00 96.38 170 TRP A C 1
ATOM 1287 O O . TRP A 1 170 ? 11.929 -9.341 -7.796 1.00 96.38 170 TRP A O 1
ATOM 1297 N N . GLU A 1 171 ? 11.029 -8.887 -9.809 1.00 98.00 171 GLU A N 1
ATOM 1298 C CA . GLU A 1 171 ? 9.704 -8.549 -9.309 1.00 98.00 171 GLU A CA 1
ATOM 1299 C C . GLU A 1 171 ? 9.011 -9.775 -8.705 1.00 98.00 171 GLU A C 1
ATOM 1301 O O . GLU A 1 171 ? 8.472 -9.684 -7.602 1.00 98.00 171 GLU A O 1
ATOM 1306 N N . ALA A 1 172 ? 9.049 -10.922 -9.394 1.00 97.44 172 ALA A N 1
ATOM 1307 C CA . ALA A 1 172 ? 8.427 -12.152 -8.912 1.00 97.44 172 ALA A CA 1
ATOM 1308 C C . ALA A 1 172 ? 9.071 -12.656 -7.611 1.00 97.44 172 ALA A C 1
ATOM 1310 O O . ALA A 1 172 ? 8.357 -12.959 -6.659 1.00 97.44 172 ALA A O 1
ATOM 1311 N N . ALA A 1 173 ? 10.405 -12.691 -7.543 1.00 96.31 173 ALA A N 1
ATOM 1312 C CA . ALA A 1 173 ? 11.141 -13.107 -6.353 1.00 96.31 173 ALA A CA 1
ATOM 1313 C C . ALA A 1 173 ? 10.850 -12.181 -5.168 1.00 96.31 173 ALA A C 1
ATOM 1315 O O . ALA A 1 173 ? 10.530 -12.660 -4.086 1.00 96.31 173 ALA A O 1
ATOM 1316 N N . THR A 1 174 ? 10.870 -10.861 -5.386 1.00 97.62 174 THR A N 1
ATOM 1317 C CA . THR A 1 174 ? 10.541 -9.884 -4.338 1.00 97.62 174 THR A CA 1
ATOM 1318 C C . THR A 1 174 ? 9.113 -10.075 -3.822 1.00 97.62 174 THR A C 1
ATOM 1320 O O . THR A 1 174 ? 8.895 -10.110 -2.612 1.00 97.62 174 THR A O 1
ATOM 1323 N N . ALA A 1 175 ? 8.134 -10.212 -4.721 1.00 97.94 175 ALA A N 1
ATOM 1324 C CA . ALA A 1 175 ? 6.742 -10.412 -4.333 1.00 97.94 175 ALA A CA 1
ATOM 1325 C C . ALA A 1 175 ? 6.550 -11.713 -3.549 1.00 97.94 175 ALA A C 1
ATOM 1327 O O . ALA A 1 175 ? 5.906 -11.697 -2.504 1.00 97.94 175 ALA A O 1
ATOM 1328 N N . PHE A 1 176 ? 7.147 -12.813 -4.011 1.00 96.88 176 PHE A N 1
ATOM 1329 C CA . PHE A 1 176 ? 7.060 -14.096 -3.324 1.00 96.88 176 PHE A CA 1
ATOM 1330 C C . PHE A 1 176 ? 7.711 -14.057 -1.936 1.00 96.88 176 PHE A C 1
ATOM 1332 O O . PHE A 1 176 ? 7.106 -14.516 -0.971 1.00 96.88 176 PHE A O 1
ATOM 1339 N N . SER A 1 177 ? 8.887 -13.435 -1.795 1.00 96.94 177 SER A N 1
ATOM 1340 C CA . SER A 1 177 ? 9.515 -13.236 -0.485 1.00 96.94 177 SER A CA 1
ATOM 1341 C C . SER A 1 177 ? 8.611 -12.455 0.469 1.00 96.94 177 SER A C 1
ATOM 1343 O O . SER A 1 177 ? 8.433 -12.864 1.610 1.00 96.94 177 SER A O 1
ATOM 1345 N N . LEU A 1 178 ? 7.988 -11.364 0.019 1.00 97.38 178 LEU A N 1
ATOM 1346 C CA . LEU A 1 178 ? 7.138 -10.565 0.906 1.00 97.38 178 LEU A CA 1
ATOM 1347 C C . LEU A 1 178 ? 5.827 -11.273 1.279 1.00 97.38 178 LEU A C 1
ATOM 1349 O O . LEU A 1 178 ? 5.363 -11.138 2.412 1.00 97.38 178 LEU A O 1
ATOM 1353 N N . LEU A 1 179 ? 5.274 -12.088 0.375 1.00 97.31 179 LEU A N 1
ATOM 1354 C CA . LEU A 1 179 ? 4.160 -12.990 0.689 1.00 97.31 179 LEU A CA 1
ATOM 1355 C C . LEU A 1 179 ? 4.549 -13.990 1.789 1.00 97.31 179 LEU A C 1
ATOM 1357 O O . LEU A 1 179 ? 3.796 -14.153 2.746 1.00 97.31 179 LEU A O 1
ATOM 1361 N N . LEU A 1 180 ? 5.744 -14.591 1.717 1.00 96.25 180 LEU A N 1
ATOM 1362 C CA . LEU A 1 180 ? 6.246 -15.494 2.764 1.00 96.25 180 LEU A CA 1
ATOM 1363 C C . LEU A 1 180 ? 6.419 -14.794 4.120 1.00 96.25 180 LEU A C 1
ATOM 1365 O O . LEU A 1 180 ? 6.105 -15.389 5.146 1.00 96.25 180 LEU A O 1
ATOM 1369 N N . SER A 1 181 ? 6.842 -13.525 4.137 1.00 96.25 181 SER A N 1
ATOM 1370 C CA . SER A 1 181 ? 6.916 -12.736 5.379 1.00 96.25 181 SER A CA 1
ATOM 1371 C C . SER A 1 181 ? 5.556 -12.290 5.933 1.00 96.25 181 SER A C 1
ATOM 1373 O O . SER A 1 181 ? 5.494 -11.662 6.990 1.00 96.25 181 SER A O 1
ATOM 1375 N N . GLY A 1 182 ? 4.457 -12.609 5.242 1.00 95.56 182 GLY A N 1
ATOM 1376 C CA . GLY A 1 182 ? 3.096 -12.365 5.712 1.00 95.56 182 GLY A CA 1
ATOM 1377 C C . GLY A 1 182 ? 2.390 -11.164 5.088 1.00 95.56 182 GLY A C 1
ATOM 1378 O O . GLY A 1 182 ? 1.446 -10.668 5.704 1.00 95.56 182 GLY A O 1
ATOM 1379 N N . ALA A 1 183 ? 2.810 -10.687 3.910 1.00 97.25 183 ALA A N 1
ATOM 1380 C CA . ALA A 1 183 ? 2.004 -9.753 3.123 1.00 97.25 183 ALA A CA 1
ATOM 1381 C C . ALA A 1 183 ? 0.696 -10.420 2.659 1.00 97.25 183 ALA A C 1
ATOM 1383 O O . ALA A 1 183 ? 0.718 -11.526 2.127 1.00 97.25 183 ALA A O 1
ATOM 1384 N N . ASP A 1 184 ? -0.432 -9.726 2.811 1.00 97.50 184 ASP A N 1
ATOM 1385 C CA . ASP A 1 184 ? -1.748 -10.190 2.351 1.00 97.50 184 ASP A CA 1
ATOM 1386 C C . ASP A 1 184 ? -2.054 -9.698 0.927 1.00 97.50 184 ASP A C 1
ATOM 1388 O O . ASP A 1 184 ? -2.766 -10.346 0.161 1.00 97.50 184 ASP A O 1
ATOM 1392 N N . ILE A 1 185 ? -1.509 -8.535 0.557 1.00 97.44 185 ILE A N 1
ATOM 1393 C CA . ILE A 1 185 ? -1.680 -7.921 -0.762 1.00 97.44 185 ILE A CA 1
ATOM 1394 C C . ILE A 1 185 ? -0.309 -7.558 -1.322 1.00 97.44 185 ILE A C 1
ATOM 1396 O O . ILE A 1 185 ? 0.492 -6.909 -0.657 1.00 97.44 185 ILE A O 1
ATOM 1400 N N . VAL A 1 186 ? -0.053 -7.888 -2.586 1.00 97.00 186 VAL A N 1
ATOM 1401 C CA . VAL A 1 186 ? 1.122 -7.399 -3.318 1.00 97.00 186 VAL A CA 1
ATOM 1402 C C . VAL A 1 186 ? 0.685 -6.708 -4.604 1.00 97.00 186 VAL A C 1
ATOM 1404 O O . VAL A 1 186 ? -0.104 -7.246 -5.378 1.00 97.00 186 VAL A O 1
ATOM 1407 N N . THR A 1 187 ? 1.184 -5.499 -4.857 1.00 96.19 187 THR A N 1
ATOM 1408 C CA . THR A 1 187 ? 0.943 -4.809 -6.132 1.00 96.19 187 THR A CA 1
ATOM 1409 C C . THR A 1 187 ? 2.094 -5.097 -7.087 1.00 96.19 187 THR A C 1
ATOM 1411 O O . THR A 1 187 ? 3.248 -4.825 -6.752 1.00 96.19 187 THR A O 1
ATOM 1414 N N . MET A 1 188 ? 1.785 -5.584 -8.285 1.00 96.88 188 MET A N 1
ATOM 1415 C CA . MET A 1 188 ? 2.759 -5.937 -9.324 1.00 96.88 188 MET A CA 1
ATOM 1416 C C . MET A 1 188 ? 2.517 -5.108 -10.597 1.00 96.88 188 MET A C 1
ATOM 1418 O O . MET A 1 188 ? 1.502 -4.421 -10.719 1.00 96.88 188 MET A O 1
ATOM 1422 N N . ARG A 1 189 ? 3.461 -5.140 -11.539 1.00 95.31 189 ARG A N 1
ATOM 1423 C CA . ARG A 1 189 ? 3.437 -4.429 -12.822 1.00 95.31 189 ARG A CA 1
ATOM 1424 C C . ARG A 1 189 ? 3.541 -5.366 -14.015 1.00 95.31 189 ARG A C 1
ATOM 1426 O O . ARG A 1 189 ? 2.763 -5.197 -14.949 1.00 95.31 189 ARG A O 1
ATOM 1433 N N . HIS A 1 190 ? 4.477 -6.315 -14.019 1.00 97.44 190 HIS A N 1
ATOM 1434 C CA . HIS A 1 190 ? 4.684 -7.146 -15.201 1.00 97.44 190 HIS A CA 1
ATOM 1435 C C . HIS A 1 190 ? 3.757 -8.379 -15.190 1.00 97.44 190 HIS A C 1
ATOM 1437 O O . HIS A 1 190 ? 3.783 -9.155 -14.228 1.00 97.44 190 HIS A O 1
ATOM 1443 N N . PRO A 1 191 ? 2.954 -8.614 -16.249 1.00 97.62 191 PRO A N 1
ATOM 1444 C CA . PRO A 1 191 ? 1.999 -9.726 -16.292 1.00 97.62 191 PRO A CA 1
ATOM 1445 C C . PRO A 1 191 ? 2.642 -11.106 -16.131 1.00 97.62 191 PRO A C 1
ATOM 1447 O O . PRO A 1 191 ? 2.082 -11.971 -15.463 1.00 97.62 191 PRO A O 1
ATOM 1450 N N . GLU A 1 192 ? 3.832 -11.315 -16.698 1.00 97.62 192 GLU A N 1
ATOM 1451 C CA . GLU A 1 192 ? 4.552 -12.585 -16.545 1.00 97.62 192 GLU A CA 1
ATOM 1452 C C . GLU A 1 192 ? 5.010 -12.826 -15.096 1.00 97.62 192 GLU A C 1
ATOM 1454 O O . GLU A 1 192 ? 4.866 -13.936 -14.585 1.00 97.62 192 GLU A O 1
ATOM 1459 N N . SER A 1 193 ? 5.486 -11.788 -14.394 1.00 97.69 193 SER A N 1
ATOM 1460 C CA . SER A 1 193 ? 5.816 -11.884 -12.966 1.00 97.69 193 SER A CA 1
ATOM 1461 C C . SER A 1 193 ? 4.585 -12.294 -12.163 1.00 97.69 193 SER A C 1
ATOM 1463 O O . SER A 1 193 ? 4.661 -13.183 -11.319 1.00 97.69 193 SER A O 1
ATOM 1465 N N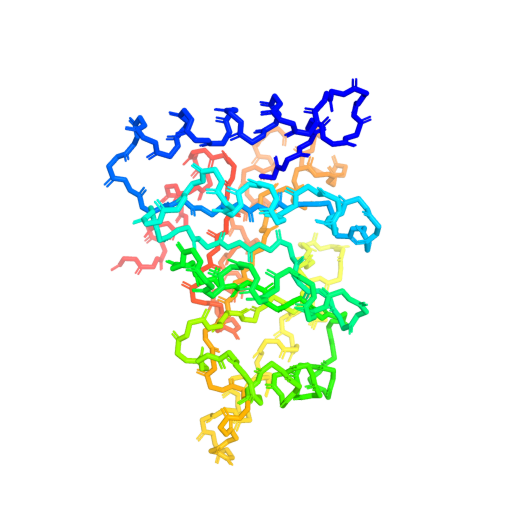 . LEU A 1 194 ? 3.432 -11.685 -12.467 1.00 97.31 194 LEU A N 1
ATOM 1466 C CA . LEU A 1 194 ? 2.159 -12.012 -11.830 1.00 97.31 194 LEU A CA 1
ATOM 1467 C C . LEU A 1 194 ? 1.757 -13.472 -12.072 1.00 97.31 194 LEU A C 1
ATOM 1469 O O . LEU A 1 194 ? 1.329 -14.140 -11.136 1.00 97.31 194 LEU A O 1
ATOM 1473 N N . GLN A 1 195 ? 1.899 -13.983 -13.298 1.00 97.19 195 GLN A N 1
ATOM 1474 C CA . GLN A 1 195 ? 1.613 -15.390 -13.603 1.00 97.19 195 GLN A CA 1
ATOM 1475 C C . GLN A 1 195 ? 2.507 -16.338 -12.796 1.00 97.19 195 GLN A C 1
ATOM 1477 O O . GLN A 1 195 ? 2.006 -17.305 -12.224 1.00 97.19 195 GLN A O 1
ATOM 1482 N N . ARG A 1 196 ? 3.807 -16.033 -12.695 1.00 96.88 196 ARG A N 1
ATOM 1483 C CA . ARG A 1 196 ? 4.768 -16.826 -11.915 1.00 96.88 196 ARG A CA 1
ATOM 1484 C C . ARG A 1 196 ? 4.415 -16.843 -10.430 1.00 96.88 196 ARG A C 1
ATOM 1486 O O . ARG A 1 196 ? 4.347 -17.916 -9.847 1.00 96.88 196 ARG A O 1
ATOM 1493 N N . VAL A 1 197 ? 4.134 -15.680 -9.838 1.00 97.44 197 VAL A N 1
ATOM 1494 C CA . VAL A 1 197 ? 3.745 -15.591 -8.421 1.00 97.44 197 VAL A CA 1
ATOM 1495 C C . VAL A 1 197 ? 2.427 -16.316 -8.169 1.00 97.44 197 VAL A C 1
ATOM 1497 O O . VAL A 1 197 ? 2.343 -17.082 -7.217 1.00 97.44 197 VAL A O 1
ATOM 1500 N N . LYS A 1 198 ? 1.423 -16.160 -9.045 1.00 96.00 198 LYS A N 1
ATOM 1501 C CA . LYS A 1 198 ? 0.158 -16.903 -8.936 1.00 96.00 198 LYS A CA 1
ATOM 1502 C C . LYS A 1 198 ? 0.377 -18.414 -8.935 1.00 96.00 198 LYS A C 1
ATOM 1504 O O . LYS A 1 198 ? -0.221 -19.094 -8.112 1.00 96.00 198 LYS A O 1
ATOM 1509 N N . ALA A 1 199 ? 1.245 -18.922 -9.807 1.00 95.62 199 ALA A N 1
ATOM 1510 C CA . ALA A 1 199 ? 1.572 -20.345 -9.858 1.00 95.62 199 ALA A CA 1
ATOM 1511 C C . ALA A 1 199 ? 2.296 -20.855 -8.597 1.00 95.62 199 ALA A C 1
ATOM 1513 O O . ALA A 1 199 ? 2.231 -22.042 -8.315 1.00 95.62 199 ALA A O 1
ATOM 1514 N N . MET A 1 200 ? 2.980 -19.983 -7.848 1.00 92.81 200 MET A N 1
ATOM 1515 C CA . MET A 1 200 ? 3.664 -20.349 -6.600 1.00 92.81 200 MET A CA 1
ATOM 1516 C C . MET A 1 200 ? 2.739 -20.376 -5.375 1.00 92.81 200 MET A C 1
ATOM 1518 O O . MET A 1 200 ? 3.089 -21.005 -4.381 1.00 92.81 200 MET A O 1
ATOM 1522 N N . ILE A 1 201 ? 1.606 -19.666 -5.418 1.00 91.44 201 ILE A N 1
ATOM 1523 C CA . ILE A 1 201 ? 0.656 -19.552 -4.293 1.00 91.44 201 ILE A CA 1
ATOM 1524 C C . ILE A 1 201 ? -0.666 -20.296 -4.521 1.00 91.44 201 ILE A C 1
ATOM 1526 O O . ILE A 1 201 ? -1.536 -20.253 -3.653 1.00 91.44 201 ILE A O 1
ATOM 1530 N N . SER A 1 202 ? -0.836 -20.904 -5.697 1.00 79.00 202 SER A N 1
ATOM 1531 C CA . SER A 1 202 ? -1.972 -21.782 -6.014 1.00 79.00 202 SER A CA 1
ATOM 1532 C C . SER A 1 202 ? -1.656 -23.208 -5.589 1.00 79.00 202 SER A C 1
ATOM 1534 O O . SER A 1 202 ? -2.590 -23.881 -5.106 1.00 79.00 202 SER A O 1
#

Secondary structure (DSSP, 8-state):
--GGGGTT--HHHHHHHHHHHHHH-SS--EEE--S-HHHHHHHHHHHHHHTTTS--EEEEEPTTTHHHHHHHHHHTT-EEEEE-SS-HHHHHHHHHHHTTTS-GGGEEEE----BTTBBHHHHHHHHHHHHHHHHHS--GGG-S-BEE-HHHHHTTSHHHHH-HHHHHHHHHHHHHHHHHTT-SEE----HHHHHHHHHHH-

Radius of gyration: 16.66 Å; chains: 1; bounding box: 38×42×40 Å